Protein AF-A0A949DW20-F1 (afdb_monomer)

Radius of gyration: 22.77 Å; Cα contacts (8 Å, |Δi|>4): 392; chains: 1; bounding box: 71×40×47 Å

Sequence (206 aa):
MKKILHIISITFVALLLLLSLGNQKSLAVDGSGLSILAIDGNTDTNTTVDFTISDFALGAGASGTLSYTIDSGATWTDISFTTVVTPSYSYGYADLSCEGGDILDFKLQTLGTPGNVYYSYNSSDATITYLTAIASSNSKNPIYNDDYYSTILLGWNVSPAFKLDLVASNTASDGFAPVPIPASVLLLGSGILGLIAIGRVRKRDS

Foldseek 3Di:
DVVVVVVVVVVVVVVVVVVPPPPDDFDPPPDQQQWKAWFDWPDDDDQKFKKKKWFWWDFPPWDKWKWKDKPPDPDTHTFDFDWDDDPTTTIGMGMDMDGHGITMWMWMFTPDDPPTDIDTCPDPFKDKDADAWDQLVGTDRVNDHHIFGQKMKMWGNDVVITIIMIGGPDDDTIGIDRDGDPVVVVVVVVVVVVVVVVVVVVVVVD

Solvent-accessible surface area (backbone atoms only — not comparable to full-atom values): 11357 Å² total; per-residue (Å²): 112,74,70,60,55,51,52,53,50,52,54,50,49,52,51,52,54,63,66,67,70,66,91,68,75,74,72,81,63,96,60,85,56,83,38,37,24,34,28,13,27,52,79,72,89,76,58,56,32,38,30,34,38,36,63,33,34,41,35,72,93,62,47,66,48,46,28,38,28,56,68,83,44,96,61,72,48,74,63,70,56,60,72,48,79,52,102,60,35,38,33,25,43,39,78,48,74,45,50,29,55,39,33,41,42,57,35,40,33,44,55,91,53,96,80,59,56,70,49,47,55,87,40,101,44,38,50,80,44,82,38,65,81,39,63,26,90,31,40,55,30,45,77,44,89,55,69,29,17,34,27,37,41,42,35,35,73,49,92,67,50,36,38,32,34,41,34,42,71,47,67,98,34,24,25,36,35,71,45,74,73,56,67,65,58,55,49,50,54,52,49,52,52,52,52,52,54,55,56,55,57,63,67,74,80,112

Mean predicted aligned error: 13.28 Å

Nearest PDB structures (foldseek):
  7xqs-assembly1_B  TM=4.858E-01  e=6.745E-01  Felis catus
  1u5y-assembly1_D  TM=3.653E-01  e=4.234E-01  Mus musculus
  6u6n-assembly1_C  TM=4.090E-01  e=9.202E-01  Homo sapiens
  7jtx-assembly1_A  TM=2.964E-01  e=1.428E-01  Homo sapiens
  3myz-assembly1_A  TM=4.370E-01  e=8.090E+00  Homo sapiens

pLDDT: mean 72.0, std 15.56, range [32.56, 93.25]

Structure (mmCIF, N/CA/C/O backbone):
data_AF-A0A949DW20-F1
#
_entry.id   AF-A0A949DW20-F1
#
loop_
_atom_site.group_PDB
_atom_site.id
_atom_site.type_symbol
_atom_site.label_atom_id
_atom_site.label_alt_id
_atom_site.label_comp_id
_atom_site.label_asym_id
_atom_site.label_entity_id
_atom_site.label_seq_id
_atom_site.pdbx_PDB_ins_code
_atom_site.Cartn_x
_atom_site.Cartn_y
_atom_site.Cartn_z
_atom_site.occupancy
_atom_site.B_iso_or_equiv
_atom_site.auth_seq_id
_atom_site.auth_comp_id
_atom_site.auth_asym_id
_atom_site.auth_atom_id
_atom_site.pdbx_PDB_model_num
ATOM 1 N N . MET A 1 1 ? -50.532 26.407 10.601 1.00 53.50 1 MET A N 1
ATOM 2 C CA . MET A 1 1 ? -49.335 26.216 11.459 1.00 53.50 1 MET A CA 1
ATOM 3 C C . MET A 1 1 ? -49.095 24.764 11.892 1.00 53.50 1 MET A C 1
ATOM 5 O O . MET A 1 1 ? -47.995 24.287 11.661 1.00 53.50 1 MET A O 1
ATOM 9 N N . LYS A 1 2 ? -50.081 24.012 12.418 1.00 52.50 2 LYS A N 1
ATOM 10 C CA . LYS A 1 2 ? -49.884 22.608 12.871 1.00 52.50 2 LYS A CA 1
ATOM 11 C C . LYS A 1 2 ? -49.296 21.630 11.827 1.00 52.50 2 LYS A C 1
ATOM 13 O O . LYS A 1 2 ? -48.544 20.740 12.208 1.00 52.50 2 LYS A O 1
ATOM 18 N N . LYS A 1 3 ? -49.596 21.809 10.531 1.00 50.56 3 LYS A N 1
ATOM 19 C CA . LYS A 1 3 ? -49.082 20.953 9.438 1.00 50.56 3 LYS A CA 1
ATOM 20 C C . LYS A 1 3 ? -47.589 21.160 9.132 1.00 50.56 3 LYS A C 1
ATOM 22 O O . LYS A 1 3 ? -46.900 20.196 8.837 1.00 50.56 3 LYS A O 1
ATOM 27 N N . ILE A 1 4 ? -47.082 22.390 9.255 1.00 54.38 4 ILE A N 1
ATOM 28 C CA . ILE A 1 4 ? -45.662 22.709 9.006 1.00 54.38 4 ILE A CA 1
ATOM 29 C C . ILE A 1 4 ? -44.790 22.148 10.136 1.00 54.38 4 ILE A C 1
ATOM 31 O O . ILE A 1 4 ? -43.741 21.569 9.877 1.00 54.38 4 ILE A O 1
ATOM 35 N N . LEU A 1 5 ? -45.276 22.230 11.379 1.00 54.50 5 LEU A N 1
ATOM 36 C CA . LEU A 1 5 ? -44.582 21.680 12.544 1.00 54.50 5 LEU A CA 1
ATOM 37 C C . LEU A 1 5 ? -44.465 20.144 12.484 1.00 54.50 5 LEU A C 1
ATOM 39 O O . LEU A 1 5 ? -43.435 19.595 12.858 1.00 54.50 5 LEU A O 1
ATOM 43 N N . HIS A 1 6 ? -45.489 19.458 11.958 1.00 54.84 6 HIS A N 1
ATOM 44 C CA . HIS A 1 6 ? -45.450 18.004 11.756 1.00 54.84 6 HIS A CA 1
ATOM 45 C C . HIS A 1 6 ? -44.432 17.587 10.693 1.00 54.84 6 HIS A C 1
ATOM 47 O O . HIS A 1 6 ? -43.704 16.624 10.905 1.00 54.84 6 HIS A O 1
ATOM 53 N N . ILE A 1 7 ? -44.341 18.319 9.577 1.00 61.50 7 ILE A N 1
ATOM 54 C CA . ILE A 1 7 ? -43.370 18.006 8.520 1.00 61.50 7 ILE A CA 1
ATOM 55 C C . ILE A 1 7 ? -41.943 18.200 9.040 1.00 61.50 7 ILE A C 1
ATOM 57 O O . ILE A 1 7 ? -41.133 17.296 8.899 1.00 61.50 7 ILE A O 1
ATOM 61 N N . ILE A 1 8 ? -41.654 19.314 9.722 1.00 66.25 8 ILE A N 1
ATOM 62 C CA . ILE A 1 8 ? -40.321 19.568 10.297 1.00 66.25 8 ILE A CA 1
ATOM 63 C C . ILE A 1 8 ? -39.948 18.486 11.317 1.00 66.25 8 ILE A C 1
ATOM 65 O O . ILE A 1 8 ? -38.824 17.993 11.300 1.00 66.25 8 ILE A O 1
ATOM 69 N N . SER A 1 9 ? -40.892 18.073 12.167 1.00 67.62 9 SER A N 1
ATOM 70 C CA . SER A 1 9 ? -40.648 17.037 13.173 1.00 67.62 9 SER A CA 1
ATOM 71 C C . SER A 1 9 ? -40.368 15.667 12.544 1.00 67.62 9 SER A C 1
ATOM 73 O O . SER A 1 9 ? -39.445 14.988 12.985 1.00 67.62 9 SER A O 1
ATOM 75 N N . ILE A 1 10 ? -41.083 15.286 11.479 1.00 68.94 10 ILE A N 1
ATOM 76 C CA . ILE A 1 10 ? -40.839 14.024 10.760 1.00 68.94 10 ILE A CA 1
ATOM 77 C C . ILE A 1 10 ? -39.472 14.048 10.064 1.00 68.94 10 ILE A C 1
ATOM 79 O O . ILE A 1 10 ? -38.721 13.081 10.171 1.00 68.94 10 ILE A O 1
ATOM 83 N N . THR A 1 11 ? -39.108 15.154 9.407 1.00 64.38 11 THR A N 1
ATOM 84 C CA . THR A 1 11 ? -37.807 15.274 8.730 1.00 64.38 11 THR A CA 1
ATOM 85 C C . THR A 1 11 ? -36.647 15.262 9.725 1.00 64.38 11 THR A C 1
ATOM 87 O O . THR A 1 11 ? -35.622 14.640 9.464 1.00 64.38 11 THR A O 1
ATOM 90 N N . PHE A 1 12 ? -36.810 15.899 10.887 1.00 65.25 12 PHE A N 1
ATOM 91 C CA . PHE A 1 12 ? -35.780 15.933 11.926 1.00 65.25 12 PHE A CA 1
ATOM 92 C C . PHE A 1 12 ? -35.590 14.567 12.599 1.00 65.25 12 PHE A C 1
ATOM 94 O O . PHE A 1 12 ? -34.462 14.165 12.863 1.00 65.25 12 PHE A O 1
ATOM 101 N N . VAL A 1 13 ? -36.675 13.815 12.813 1.00 66.88 13 VAL A N 1
ATOM 102 C CA . VAL A 1 13 ? -36.619 12.444 13.349 1.00 66.88 13 VAL A CA 1
ATOM 103 C C . VAL A 1 13 ? -36.008 11.474 12.336 1.00 66.88 13 VAL A C 1
ATOM 105 O O . VAL A 1 13 ? -35.180 10.652 12.717 1.00 66.88 13 VAL A O 1
ATOM 108 N N . ALA A 1 14 ? -36.335 11.602 11.046 1.00 57.88 14 ALA A N 1
ATOM 109 C CA . ALA A 1 14 ? -35.695 10.819 9.988 1.00 57.88 14 ALA A CA 1
ATOM 110 C C . ALA A 1 14 ? -34.190 11.121 9.881 1.00 57.88 14 ALA A C 1
ATOM 112 O O . ALA A 1 14 ? -33.392 10.198 9.742 1.00 57.88 14 ALA A O 1
ATOM 113 N N . LEU A 1 15 ? -33.794 12.392 10.016 1.00 55.28 15 LEU A N 1
ATOM 114 C CA . LEU A 1 15 ? -32.389 12.798 10.041 1.00 55.28 15 LEU A CA 1
ATOM 115 C C . LEU A 1 15 ? -31.660 12.236 11.272 1.00 55.28 15 LEU A C 1
ATOM 117 O O . LEU A 1 15 ? -30.554 11.728 11.135 1.00 55.28 15 LEU A O 1
ATOM 121 N N . LEU A 1 16 ? -32.288 12.245 12.453 1.00 56.69 16 LEU A N 1
ATOM 122 C CA . LEU A 1 16 ? -31.710 11.655 13.668 1.00 56.69 16 LEU A CA 1
ATOM 123 C C . LEU A 1 16 ? -31.557 10.127 13.576 1.00 56.69 16 LEU A C 1
ATOM 125 O O . LEU A 1 16 ? -30.572 9.588 14.070 1.00 56.69 16 LEU A O 1
ATOM 129 N N . LEU A 1 17 ? -32.506 9.434 12.938 1.00 54.81 17 LEU A N 1
ATOM 130 C CA . LEU A 1 17 ? -32.451 7.985 12.696 1.00 54.81 17 LEU A CA 1
ATOM 131 C C . LEU A 1 17 ? -31.400 7.600 11.644 1.00 54.81 17 LEU A C 1
ATOM 133 O O . LEU A 1 17 ? -30.769 6.555 11.765 1.00 54.81 17 LEU A O 1
ATOM 137 N N . LEU A 1 18 ? -31.175 8.451 10.640 1.00 55.09 18 LEU A N 1
ATOM 138 C CA . LEU A 1 18 ? -30.086 8.288 9.670 1.00 55.09 18 LEU A CA 1
ATOM 139 C C . LEU A 1 18 ? -28.708 8.531 10.301 1.00 55.09 18 LEU A C 1
ATOM 141 O O . LEU A 1 18 ? -27.732 7.921 9.879 1.00 55.09 18 LEU A O 1
ATOM 145 N N . LEU A 1 19 ? -28.631 9.388 11.323 1.00 52.75 19 LEU A N 1
ATOM 146 C CA . LEU A 1 19 ? -27.397 9.677 12.058 1.00 52.75 19 LEU A CA 1
ATOM 147 C C . LEU A 1 19 ? -27.086 8.650 13.165 1.00 52.75 19 LEU A C 1
ATOM 149 O O . LEU A 1 19 ? -25.945 8.589 13.612 1.00 52.75 19 LEU A O 1
ATOM 153 N N . SER A 1 20 ? -28.061 7.848 13.617 1.00 46.19 20 SER A N 1
ATOM 154 C CA . SER A 1 20 ? -27.874 6.879 14.714 1.00 46.19 20 SER A CA 1
ATOM 155 C C . SER A 1 20 ? -27.560 5.445 14.266 1.00 46.19 20 SER A C 1
ATOM 157 O O . SER A 1 20 ? -27.172 4.615 15.089 1.00 46.19 20 SER A O 1
ATOM 159 N N . LEU A 1 21 ? -27.667 5.141 12.969 1.00 46.75 21 LEU A N 1
ATOM 160 C CA . LEU A 1 21 ? -27.320 3.842 12.380 1.00 46.75 21 LEU A CA 1
ATOM 161 C C . LEU A 1 21 ? -25.901 3.880 11.795 1.00 46.75 21 LEU A C 1
ATOM 163 O O . LEU A 1 21 ? -25.717 3.890 10.581 1.00 46.75 21 LEU A O 1
ATOM 167 N N . GLY A 1 22 ? -24.894 3.934 12.666 1.00 42.56 22 GLY A N 1
ATOM 168 C CA . GLY A 1 22 ? -23.507 4.170 12.260 1.00 42.56 22 GLY A CA 1
ATOM 169 C C . GLY A 1 22 ? -22.473 3.137 12.697 1.00 42.56 22 GLY A C 1
ATOM 170 O O . GLY A 1 22 ? -21.296 3.411 12.531 1.00 42.56 22 GLY A O 1
ATOM 171 N N . ASN A 1 23 ? -22.844 1.960 13.212 1.00 46.81 23 ASN A N 1
ATOM 172 C CA . ASN A 1 23 ? -21.895 0.836 13.253 1.00 46.81 23 ASN A CA 1
ATOM 173 C C . ASN A 1 23 ? -21.866 0.183 11.866 1.00 46.81 23 ASN A C 1
ATOM 175 O O . ASN A 1 23 ? -22.360 -0.929 11.672 1.00 46.81 23 ASN A O 1
ATOM 179 N N . GLN A 1 24 ? -21.386 0.923 10.866 1.00 43.50 24 GLN A N 1
ATOM 180 C CA . GLN A 1 24 ? -21.247 0.400 9.515 1.00 43.50 24 GLN A CA 1
ATOM 181 C C . GLN A 1 24 ? -19.937 -0.372 9.425 1.00 43.50 24 GLN A C 1
ATOM 183 O O . GLN A 1 24 ? -18.854 0.205 9.424 1.00 43.50 24 GLN A O 1
ATOM 188 N N . LYS A 1 25 ? -20.057 -1.700 9.340 1.00 43.12 25 LYS A N 1
ATOM 189 C CA . LYS A 1 25 ? -18.991 -2.521 8.774 1.00 43.12 25 LYS A CA 1
ATOM 190 C C . LYS A 1 25 ? -18.706 -2.014 7.363 1.00 43.12 25 LYS A C 1
ATOM 192 O O . LYS A 1 25 ? -19.635 -1.876 6.565 1.00 43.12 25 LYS A O 1
ATOM 197 N N . SER A 1 26 ? -17.431 -1.737 7.101 1.00 40.59 26 SER A N 1
ATOM 198 C CA . SER A 1 26 ? -16.902 -1.462 5.769 1.00 40.59 26 SER A CA 1
ATOM 199 C C . SER A 1 26 ? -17.419 -2.522 4.796 1.00 40.59 26 SER A C 1
ATOM 201 O O . SER A 1 26 ? -17.356 -3.721 5.080 1.00 40.59 26 SER A O 1
ATOM 203 N N . LEU A 1 27 ? -17.981 -2.087 3.668 1.00 36.25 27 LEU A N 1
ATOM 204 C CA . LEU A 1 27 ? -18.258 -2.997 2.569 1.00 36.25 27 LEU A CA 1
ATOM 205 C C . LEU A 1 27 ? -16.901 -3.357 1.964 1.00 36.25 27 LEU A C 1
ATOM 207 O O . LEU A 1 27 ? -16.315 -2.546 1.249 1.00 36.25 27 LEU A O 1
ATOM 211 N N . ALA A 1 28 ? -16.407 -4.557 2.271 1.00 35.22 28 ALA A N 1
ATOM 212 C CA . ALA A 1 28 ? -15.274 -5.130 1.565 1.00 35.22 28 ALA A CA 1
ATOM 213 C C . ALA A 1 28 ? -15.670 -5.260 0.090 1.00 35.22 28 ALA A C 1
ATOM 215 O O . ALA A 1 28 ? -16.487 -6.107 -0.282 1.00 35.22 28 ALA A O 1
ATOM 216 N N . VAL A 1 29 ? -15.156 -4.359 -0.745 1.00 36.81 29 VAL A N 1
ATOM 217 C CA . VAL A 1 29 ? -15.211 -4.552 -2.187 1.00 36.81 29 VAL A CA 1
ATOM 218 C C . VAL A 1 29 ? -14.167 -5.608 -2.490 1.00 36.81 29 VAL A C 1
ATOM 220 O O . VAL A 1 29 ? -12.971 -5.354 -2.405 1.00 36.81 29 VAL A O 1
ATOM 223 N N . ASP A 1 30 ? -14.641 -6.801 -2.829 1.00 32.56 30 ASP A N 1
ATOM 224 C CA . ASP A 1 30 ? -13.831 -7.954 -3.236 1.00 32.56 30 ASP A CA 1
ATOM 225 C C . ASP A 1 30 ? -13.265 -7.766 -4.665 1.00 32.56 30 ASP A C 1
ATOM 227 O O . ASP A 1 30 ? -13.256 -8.657 -5.510 1.00 32.56 30 ASP A O 1
ATOM 231 N N . GLY 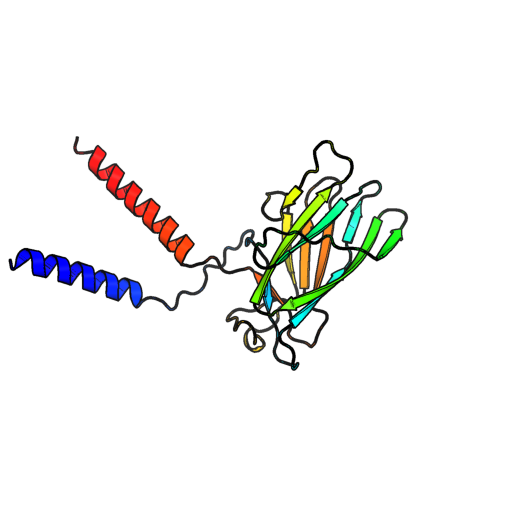A 1 31 ? -12.871 -6.533 -4.979 1.00 34.28 31 GLY A N 1
ATOM 232 C CA . GLY A 1 31 ? -12.480 -6.068 -6.297 1.00 34.28 31 GLY A CA 1
ATOM 233 C C . GLY A 1 31 ? -11.714 -4.758 -6.173 1.00 34.28 31 GLY A C 1
ATOM 234 O O . GLY A 1 31 ? -12.286 -3.742 -5.792 1.00 34.28 31 GLY A O 1
ATOM 235 N N . SER A 1 32 ? -10.415 -4.808 -6.484 1.00 38.19 32 SER A N 1
ATOM 236 C CA . SER A 1 32 ? -9.555 -3.643 -6.746 1.00 38.19 32 SER A CA 1
ATOM 237 C C . SER A 1 32 ? -9.808 -2.434 -5.824 1.00 38.19 32 SER A C 1
ATOM 239 O O . SER A 1 32 ? -10.206 -1.363 -6.287 1.00 38.19 32 SER A O 1
ATOM 241 N N . GLY A 1 33 ? -9.608 -2.611 -4.513 1.00 40.97 33 GLY A N 1
ATOM 242 C CA . GLY A 1 33 ? -9.514 -1.492 -3.570 1.00 40.97 33 GLY A CA 1
ATOM 243 C C . GLY A 1 33 ? -8.418 -0.509 -4.008 1.00 40.97 33 GLY A C 1
ATOM 244 O O . GLY A 1 33 ? -7.356 -0.930 -4.457 1.00 40.97 33 GLY A O 1
ATOM 245 N N . LEU A 1 34 ? -8.732 0.787 -3.932 1.00 59.06 34 LEU A N 1
ATOM 246 C CA . LEU A 1 34 ? -8.171 1.887 -4.734 1.00 59.06 34 LEU A CA 1
ATOM 247 C C . LEU A 1 34 ? -6.788 2.411 -4.302 1.00 59.06 34 LEU A C 1
ATOM 249 O O . LEU A 1 34 ? -6.180 3.135 -5.083 1.00 59.06 34 LEU A O 1
ATOM 253 N N . SER A 1 35 ? -6.321 2.039 -3.109 1.00 76.88 35 SER A N 1
ATOM 254 C CA . SER A 1 35 ? -5.053 2.445 -2.486 1.00 76.88 35 SER A CA 1
ATOM 255 C C . SER A 1 35 ? -4.723 1.474 -1.339 1.00 76.88 35 SER A C 1
ATOM 257 O O . SER A 1 35 ? -5.585 0.686 -0.924 1.00 76.88 35 SER A O 1
ATOM 259 N N . ILE A 1 36 ? -3.502 1.523 -0.803 1.00 86.88 36 ILE A N 1
ATOM 260 C CA . ILE A 1 36 ? -3.038 0.656 0.294 1.00 86.88 36 ILE A CA 1
ATOM 261 C C . ILE A 1 36 ? -2.958 1.474 1.585 1.00 86.88 36 ILE A C 1
ATOM 263 O O . ILE A 1 36 ? -2.337 2.524 1.600 1.00 86.88 36 ILE A O 1
ATOM 267 N N . LEU A 1 37 ? -3.565 1.003 2.671 1.00 89.56 37 LEU A N 1
ATOM 268 C CA . LEU A 1 37 ? -3.436 1.604 3.999 1.00 89.56 37 LEU A CA 1
ATOM 269 C C . LEU A 1 37 ? -2.233 0.995 4.722 1.00 89.56 37 LEU A C 1
ATOM 271 O O . LEU A 1 37 ? -2.185 -0.229 4.861 1.00 89.56 37 LEU A O 1
ATOM 275 N N . ALA A 1 38 ? -1.315 1.825 5.212 1.00 91.69 38 ALA A N 1
ATOM 276 C CA . ALA A 1 38 ? -0.259 1.409 6.129 1.00 91.69 38 ALA A CA 1
ATOM 277 C C . ALA A 1 38 ? -0.813 1.280 7.558 1.00 91.69 38 ALA A C 1
ATOM 279 O O . ALA A 1 38 ? -1.533 2.159 8.039 1.00 91.69 38 ALA A O 1
ATOM 280 N N . ILE A 1 39 ? -0.503 0.174 8.232 1.00 91.56 39 ILE A N 1
ATOM 281 C CA . ILE A 1 39 ? -0.928 -0.106 9.605 1.00 91.56 39 ILE A CA 1
ATOM 282 C C . ILE A 1 39 ? 0.305 -0.395 10.451 1.00 91.56 39 ILE A C 1
ATOM 284 O O . ILE A 1 39 ? 0.954 -1.427 10.276 1.00 91.56 39 ILE A O 1
ATOM 288 N N . ASP A 1 40 ? 0.567 0.506 11.391 1.00 91.31 40 ASP A N 1
ATOM 289 C CA . ASP A 1 40 ? 1.541 0.319 12.460 1.00 91.31 40 ASP A CA 1
ATOM 290 C C . ASP A 1 40 ? 0.967 -0.632 13.520 1.00 91.31 40 ASP A C 1
ATOM 292 O O . ASP A 1 40 ? -0.176 -0.498 14.003 1.00 91.31 40 ASP A O 1
ATOM 296 N N . GLY A 1 41 ? 1.763 -1.650 13.816 1.00 88.25 41 GLY A N 1
ATOM 297 C CA . GLY A 1 41 ? 1.433 -2.759 14.675 1.00 88.25 41 GLY A CA 1
ATOM 298 C C . GLY A 1 41 ? 1.778 -2.526 16.138 1.00 88.25 41 GLY A C 1
ATOM 299 O O . GLY A 1 41 ? 2.608 -1.728 16.560 1.00 88.25 41 GLY A O 1
ATOM 300 N N . ASN A 1 42 ? 1.169 -3.328 17.001 1.00 78.75 42 ASN A N 1
ATOM 301 C CA . ASN A 1 42 ? 1.637 -3.477 18.355 1.00 78.75 42 ASN A CA 1
ATOM 302 C C . ASN A 1 42 ? 2.960 -4.229 18.290 1.00 78.75 42 ASN A C 1
ATOM 304 O O . ASN A 1 42 ? 3.039 -5.263 17.645 1.00 78.75 42 ASN A O 1
ATOM 308 N N . THR A 1 43 ? 4.010 -3.673 18.887 1.00 73.06 43 THR A N 1
ATOM 309 C CA . THR A 1 43 ? 5.182 -4.373 19.457 1.00 73.06 43 THR A CA 1
ATOM 310 C C . THR A 1 43 ? 6.401 -3.466 19.532 1.00 73.06 43 THR A C 1
ATOM 312 O O . THR A 1 43 ? 7.313 -3.781 20.295 1.00 73.06 43 THR A O 1
ATOM 315 N N . ASP A 1 44 ? 6.387 -2.320 18.855 1.00 74.94 44 ASP A N 1
ATOM 316 C CA . ASP A 1 44 ? 7.445 -1.327 18.970 1.00 74.94 44 ASP A CA 1
ATOM 317 C C . ASP A 1 44 ? 6.967 -0.003 19.605 1.00 74.94 44 ASP A C 1
ATOM 319 O O . ASP A 1 44 ? 5.873 0.099 20.189 1.00 74.94 44 ASP A O 1
ATOM 323 N N . THR A 1 45 ? 7.886 0.962 19.615 1.00 80.75 45 THR A N 1
ATOM 324 C CA . THR A 1 45 ? 7.722 2.303 20.185 1.00 80.75 45 THR A CA 1
ATOM 325 C C . THR A 1 45 ? 7.651 3.398 19.123 1.00 80.75 45 THR A C 1
ATOM 327 O O . THR A 1 45 ? 7.742 4.570 19.494 1.00 80.75 45 THR A O 1
ATOM 330 N N . ASN A 1 46 ? 7.599 3.049 17.837 1.00 85.69 46 ASN A N 1
ATOM 331 C CA . ASN A 1 46 ? 7.465 4.031 16.768 1.00 85.69 46 ASN A CA 1
ATOM 332 C C . ASN A 1 46 ? 5.976 4.159 16.381 1.00 85.69 46 ASN A C 1
ATOM 334 O O . ASN A 1 46 ? 5.094 3.674 17.091 1.00 85.69 46 ASN A O 1
ATOM 338 N N . THR A 1 47 ? 5.714 4.944 15.343 1.00 88.06 47 THR A N 1
ATOM 339 C CA . THR A 1 47 ? 4.398 5.071 14.702 1.00 88.06 47 THR A CA 1
ATOM 340 C C . THR A 1 47 ? 4.512 4.830 13.204 1.00 88.06 47 THR A C 1
ATOM 342 O O . THR A 1 47 ? 3.647 5.253 12.445 1.00 88.06 47 THR A O 1
ATOM 345 N N . THR A 1 48 ? 5.606 4.208 12.774 1.00 89.88 48 THR A N 1
ATOM 346 C CA . THR A 1 48 ? 6.061 4.161 11.392 1.00 89.88 48 THR A CA 1
ATOM 347 C C . THR A 1 48 ? 6.068 2.733 10.895 1.00 89.88 48 THR A C 1
ATOM 349 O O . THR A 1 48 ? 6.692 1.868 11.497 1.00 89.88 48 THR A O 1
ATOM 352 N N . VAL A 1 49 ? 5.468 2.517 9.736 1.00 89.06 49 VAL A N 1
ATOM 353 C CA . VAL A 1 49 ? 5.547 1.259 9.008 1.00 89.06 49 VAL A CA 1
ATOM 354 C C . VAL A 1 49 ? 6.735 1.340 8.066 1.00 89.06 49 VAL A C 1
ATOM 356 O O . VAL A 1 49 ? 6.676 2.061 7.061 1.00 89.06 49 VAL A O 1
ATOM 359 N N . ASP A 1 50 ? 7.791 0.585 8.363 1.00 89.38 50 ASP A N 1
ATOM 360 C CA . ASP A 1 50 ? 8.851 0.379 7.380 1.00 89.38 50 ASP A CA 1
ATOM 361 C C . ASP A 1 50 ? 8.570 -0.875 6.558 1.00 89.38 50 ASP A C 1
ATOM 363 O O . ASP A 1 50 ? 8.059 -1.898 7.038 1.00 89.38 50 ASP A O 1
ATOM 367 N N . PHE A 1 51 ? 8.916 -0.790 5.283 1.00 88.06 51 PHE A N 1
ATOM 368 C CA . PHE A 1 51 ? 8.740 -1.883 4.357 1.00 88.06 51 PHE A CA 1
ATOM 369 C C . PHE A 1 51 ? 9.806 -1.890 3.281 1.00 88.06 51 PHE A C 1
ATOM 371 O O . PHE A 1 51 ? 10.268 -0.856 2.794 1.00 88.06 51 PHE A O 1
ATOM 378 N N . THR A 1 52 ? 10.137 -3.098 2.861 1.00 88.44 52 THR A N 1
ATOM 379 C CA . THR A 1 52 ? 11.020 -3.338 1.737 1.00 88.44 52 THR A CA 1
ATOM 380 C C . THR A 1 52 ? 10.173 -3.651 0.515 1.00 88.44 52 THR A C 1
ATOM 382 O O . THR A 1 52 ? 9.291 -4.513 0.544 1.00 88.44 52 THR A O 1
ATOM 385 N N . ILE A 1 53 ? 10.463 -2.962 -0.582 1.00 86.00 53 ILE A N 1
ATOM 386 C CA . ILE A 1 53 ? 10.053 -3.388 -1.911 1.00 86.00 53 ILE A CA 1
ATOM 387 C C . ILE A 1 53 ? 11.098 -4.377 -2.396 1.00 86.00 53 ILE A C 1
ATOM 389 O O . ILE A 1 53 ? 12.261 -4.010 -2.565 1.00 86.00 53 ILE A O 1
ATOM 393 N N . SER A 1 54 ? 10.686 -5.618 -2.618 1.00 78.25 54 SER A N 1
ATOM 394 C CA . SER A 1 54 ? 11.527 -6.685 -3.146 1.00 78.25 54 SER A CA 1
ATOM 395 C C . SER A 1 54 ? 11.025 -7.185 -4.491 1.00 78.25 54 SER A C 1
ATOM 397 O O . SER A 1 54 ? 9.895 -6.926 -4.910 1.00 78.25 54 SER A O 1
ATOM 399 N N . ASP A 1 55 ? 11.911 -7.903 -5.176 1.00 72.75 55 ASP A N 1
ATOM 400 C CA . ASP A 1 55 ? 11.604 -8.666 -6.380 1.00 72.75 55 ASP A CA 1
ATOM 401 C C . ASP A 1 55 ? 10.960 -7.844 -7.505 1.00 72.75 55 ASP A C 1
ATOM 403 O O . ASP A 1 55 ? 10.202 -8.361 -8.326 1.00 72.75 55 ASP A O 1
ATOM 407 N N . PHE A 1 56 ? 11.327 -6.560 -7.594 1.00 72.56 56 PHE A N 1
ATOM 408 C CA . PHE A 1 56 ? 10.964 -5.712 -8.724 1.00 72.56 56 PHE A CA 1
ATOM 409 C C . PHE A 1 56 ? 11.611 -6.254 -9.999 1.00 72.56 56 PHE A C 1
ATOM 411 O O . PHE A 1 56 ? 12.782 -5.984 -10.256 1.00 72.56 56 PHE A O 1
ATOM 418 N N . ALA A 1 57 ? 10.860 -7.031 -10.778 1.00 67.06 57 ALA A N 1
ATOM 419 C CA . ALA A 1 57 ? 11.345 -7.687 -11.985 1.00 67.06 57 ALA A CA 1
ATOM 420 C C . ALA A 1 57 ? 10.884 -6.934 -13.239 1.00 67.06 57 ALA A C 1
ATOM 422 O O . ALA A 1 57 ? 9.704 -6.961 -13.601 1.00 67.06 57 ALA A O 1
ATOM 423 N N . LEU A 1 58 ? 11.827 -6.299 -13.942 1.00 66.12 58 LEU A N 1
ATOM 424 C CA . LEU A 1 58 ? 11.604 -5.789 -15.299 1.00 66.12 58 LEU A CA 1
ATOM 425 C C . LEU A 1 58 ? 11.929 -6.889 -16.319 1.00 66.12 58 LEU A C 1
ATOM 427 O O . LEU A 1 58 ? 13.003 -7.494 -16.259 1.00 66.12 58 LEU A O 1
ATOM 431 N N . GLY A 1 59 ? 11.030 -7.131 -17.279 1.00 62.53 59 GLY A N 1
ATOM 432 C CA . GLY A 1 59 ? 11.331 -8.016 -18.409 1.00 62.53 59 GLY A CA 1
ATOM 433 C C . GLY A 1 59 ? 12.543 -7.528 -19.212 1.00 62.53 59 GLY A C 1
ATOM 434 O O . GLY A 1 59 ? 12.785 -6.324 -19.316 1.00 62.53 59 GLY A O 1
ATOM 435 N N . ALA A 1 60 ? 13.313 -8.455 -19.788 1.00 62.03 60 ALA A N 1
ATOM 436 C CA . ALA A 1 60 ? 14.523 -8.135 -20.546 1.00 62.03 60 ALA A CA 1
ATOM 437 C C . ALA A 1 60 ? 14.287 -7.047 -21.617 1.00 62.03 60 ALA A C 1
ATOM 439 O O . ALA A 1 60 ? 13.392 -7.160 -22.453 1.00 62.03 60 ALA A O 1
ATOM 440 N N . GLY A 1 61 ? 15.112 -5.993 -21.591 1.00 57.97 61 GLY A N 1
ATOM 441 C CA . GLY A 1 61 ? 15.013 -4.848 -22.506 1.00 57.97 61 GLY A CA 1
ATOM 442 C C . GLY A 1 61 ? 13.980 -3.785 -22.110 1.00 57.97 61 GLY A C 1
ATOM 443 O O . GLY A 1 61 ? 13.899 -2.756 -22.778 1.00 57.97 61 GLY A O 1
ATOM 444 N N . ALA A 1 62 ? 13.223 -3.989 -21.030 1.00 61.97 62 ALA A N 1
ATOM 445 C CA . ALA A 1 62 ? 12.345 -2.967 -20.480 1.00 61.97 62 ALA A CA 1
ATOM 446 C C . ALA A 1 62 ? 13.113 -1.996 -19.588 1.00 61.97 62 ALA A C 1
ATOM 448 O O . ALA A 1 62 ? 13.996 -2.379 -18.822 1.00 61.97 62 ALA A O 1
ATOM 449 N N . SER A 1 63 ? 12.717 -0.731 -19.657 1.00 64.19 63 SER A N 1
ATOM 450 C CA . SER A 1 63 ? 13.095 0.275 -18.675 1.00 64.19 63 SER A CA 1
ATOM 451 C C . SER A 1 63 ? 11.821 0.891 -18.118 1.00 64.19 63 SER A C 1
ATOM 453 O O . SER A 1 63 ? 10.837 1.079 -18.837 1.00 64.19 63 SER A O 1
ATOM 455 N N . GLY A 1 64 ? 11.810 1.162 -16.824 1.00 68.88 64 GLY A N 1
ATOM 456 C CA . GLY A 1 64 ? 10.678 1.783 -16.168 1.00 68.88 64 GLY A CA 1
ATOM 457 C C . GLY A 1 64 ? 11.082 2.352 -14.824 1.00 68.88 64 GLY A C 1
ATOM 458 O O . GLY A 1 64 ? 12.019 1.863 -14.195 1.00 68.88 64 GLY A O 1
ATOM 459 N N . THR A 1 65 ? 10.371 3.390 -14.417 1.00 75.75 65 THR A N 1
ATOM 460 C CA . THR A 1 65 ? 10.497 4.018 -13.109 1.00 75.75 65 THR A CA 1
ATOM 461 C C . THR A 1 65 ? 9.251 3.669 -12.314 1.00 75.75 65 THR A C 1
ATOM 463 O O . THR A 1 65 ? 8.132 3.937 -12.761 1.00 75.75 65 THR A O 1
ATOM 466 N N . LEU A 1 66 ? 9.434 3.040 -11.156 1.00 79.06 66 LEU A N 1
ATOM 467 C CA . LEU A 1 66 ? 8.371 2.916 -10.169 1.00 79.06 66 LEU A CA 1
ATOM 468 C C . LEU A 1 66 ? 8.371 4.187 -9.323 1.00 79.06 66 LEU A C 1
ATOM 470 O O . LEU A 1 66 ? 9.428 4.612 -8.857 1.00 79.06 66 LEU A O 1
ATOM 474 N N . SER A 1 67 ? 7.197 4.760 -9.097 1.00 79.88 67 SER A N 1
ATOM 475 C CA . SER A 1 67 ? 7.035 5.876 -8.172 1.00 79.88 67 SER A CA 1
ATOM 476 C C . SER A 1 67 ? 5.880 5.596 -7.219 1.00 79.88 67 SER A C 1
ATOM 478 O O . SER A 1 67 ? 4.922 4.904 -7.576 1.00 79.88 67 SER A O 1
ATOM 480 N N . TYR A 1 68 ? 5.937 6.191 -6.034 1.00 81.00 68 TYR A N 1
ATOM 481 C CA . TYR A 1 68 ? 4.863 6.131 -5.046 1.00 81.00 68 TYR A CA 1
ATOM 482 C C . TYR A 1 68 ? 4.421 7.530 -4.615 1.00 81.00 68 TYR A C 1
ATOM 484 O O . TYR A 1 68 ? 5.133 8.517 -4.828 1.00 81.00 68 TYR A O 1
ATOM 492 N N . THR A 1 69 ? 3.232 7.621 -4.035 1.00 80.94 69 THR A N 1
ATOM 493 C CA . THR A 1 69 ? 2.769 8.809 -3.317 1.00 80.94 69 THR A CA 1
ATOM 494 C C . THR A 1 69 ? 2.097 8.405 -2.009 1.00 80.94 69 THR A C 1
ATOM 496 O O . THR A 1 69 ? 1.691 7.253 -1.846 1.00 80.94 69 THR A O 1
ATOM 499 N N . ILE A 1 70 ? 2.032 9.362 -1.088 1.00 81.75 70 ILE A N 1
ATOM 500 C CA . ILE A 1 70 ? 1.427 9.232 0.236 1.00 81.75 70 ILE A CA 1
ATOM 501 C C . ILE A 1 70 ? 0.212 10.162 0.285 1.00 81.75 70 ILE A C 1
ATOM 503 O O . ILE A 1 70 ? 0.281 11.292 -0.207 1.00 81.75 70 ILE A O 1
ATOM 507 N N . ASP A 1 71 ? -0.896 9.674 0.835 1.00 76.81 71 ASP A N 1
ATOM 508 C CA . ASP A 1 71 ? -2.168 10.376 1.035 1.00 76.81 71 ASP A CA 1
ATOM 509 C C . ASP A 1 71 ? -2.732 11.017 -0.235 1.00 76.81 71 ASP A C 1
ATOM 511 O O . ASP A 1 71 ? -3.250 12.138 -0.230 1.00 76.81 71 ASP A O 1
ATOM 515 N N . SER A 1 72 ? -2.600 10.302 -1.358 1.00 67.00 72 SER A N 1
ATOM 516 C CA . SER A 1 72 ? -2.968 10.799 -2.689 1.00 67.00 72 SER A CA 1
ATOM 517 C C . SER A 1 72 ? -2.336 12.165 -3.007 1.00 67.00 72 SER A C 1
ATOM 519 O O . SER A 1 72 ? -2.939 13.020 -3.669 1.00 67.00 72 SER A O 1
ATOM 521 N N . GLY A 1 73 ? -1.115 12.387 -2.516 1.00 62.19 73 GLY A N 1
ATOM 522 C CA . GLY A 1 73 ? -0.357 13.607 -2.720 1.00 62.19 73 GLY A CA 1
ATOM 523 C C . GLY A 1 73 ? -0.152 13.942 -4.200 1.00 62.19 73 GLY A C 1
ATOM 524 O O . GLY A 1 73 ? -0.093 13.088 -5.084 1.00 62.19 73 GLY A O 1
ATOM 525 N N . ALA A 1 74 ? 0.001 15.236 -4.492 1.00 62.34 74 ALA A N 1
ATOM 526 C CA . ALA A 1 74 ? 0.275 15.697 -5.856 1.00 62.34 74 ALA A CA 1
ATOM 527 C C . ALA A 1 74 ? 1.692 15.322 -6.340 1.00 62.34 74 ALA A C 1
ATOM 529 O O . ALA A 1 74 ? 1.957 15.302 -7.545 1.00 62.34 74 ALA A O 1
ATOM 530 N N . THR A 1 75 ? 2.602 15.038 -5.405 1.00 74.69 75 THR A N 1
ATOM 531 C CA . THR A 1 75 ? 4.000 14.709 -5.683 1.00 74.69 75 THR A CA 1
ATOM 532 C C . THR A 1 75 ? 4.193 13.199 -5.672 1.00 74.69 75 THR A C 1
ATOM 534 O O . THR A 1 75 ? 3.782 12.519 -4.735 1.00 74.69 75 THR A O 1
ATOM 537 N N . TRP A 1 76 ? 4.847 12.692 -6.715 1.00 78.25 76 TRP A N 1
ATOM 538 C CA . TRP A 1 76 ? 5.264 11.299 -6.815 1.00 78.25 76 TRP A CA 1
ATOM 539 C C . TRP A 1 76 ? 6.766 11.206 -6.598 1.00 78.25 76 TRP A C 1
ATOM 541 O O . TRP A 1 76 ? 7.521 11.957 -7.219 1.00 78.25 76 TRP A O 1
ATOM 551 N N . THR A 1 77 ? 7.179 10.277 -5.749 1.00 82.38 77 THR A N 1
ATOM 552 C CA . THR A 1 77 ? 8.581 10.028 -5.426 1.00 82.38 77 THR A CA 1
ATOM 553 C C . THR A 1 77 ? 9.050 8.797 -6.182 1.00 82.38 77 THR A C 1
ATOM 555 O O . THR A 1 77 ? 8.456 7.726 -6.054 1.00 82.38 77 THR A O 1
ATOM 558 N N . ASP A 1 78 ? 10.101 8.951 -6.984 1.00 81.88 78 ASP A N 1
ATOM 559 C CA . ASP A 1 78 ? 10.707 7.841 -7.716 1.00 81.88 78 ASP A CA 1
ATOM 560 C C . ASP A 1 78 ? 11.477 6.925 -6.768 1.00 81.88 78 ASP A C 1
ATOM 562 O O . ASP A 1 78 ? 12.240 7.374 -5.910 1.00 81.88 78 ASP A O 1
ATOM 566 N N . ILE A 1 79 ? 11.292 5.623 -6.952 1.00 79.00 79 ILE A N 1
ATOM 567 C CA . ILE A 1 79 ? 11.930 4.596 -6.142 1.00 79.00 79 ILE A CA 1
ATOM 568 C C . ILE A 1 79 ? 13.237 4.206 -6.821 1.00 79.00 79 ILE A C 1
ATOM 570 O O . ILE A 1 79 ? 13.265 3.739 -7.961 1.00 79.00 79 ILE A O 1
ATOM 574 N N . SER A 1 80 ? 14.338 4.426 -6.108 1.00 74.38 80 SER A N 1
ATOM 575 C CA . SER A 1 80 ? 15.667 4.025 -6.560 1.00 74.38 80 SER A CA 1
ATOM 576 C C . SER A 1 80 ? 15.940 2.590 -6.135 1.00 74.38 80 SER A C 1
ATOM 578 O O . SER A 1 80 ? 15.904 2.278 -4.950 1.00 74.38 80 SER A O 1
ATOM 580 N N . PHE A 1 81 ? 16.250 1.729 -7.102 1.00 71.81 81 PHE A N 1
ATOM 581 C CA . PHE A 1 81 ? 16.527 0.320 -6.850 1.00 71.81 81 PHE A CA 1
ATOM 582 C C . PHE A 1 81 ? 18.015 0.004 -6.935 1.00 71.81 81 PHE A C 1
ATOM 584 O O . PHE A 1 81 ? 18.689 0.368 -7.904 1.00 71.81 81 PHE A O 1
ATOM 591 N N . THR A 1 82 ? 18.511 -0.792 -5.989 1.00 68.31 82 THR A N 1
ATOM 592 C CA . THR A 1 82 ? 19.793 -1.484 -6.181 1.00 68.31 82 THR A CA 1
ATOM 593 C C . THR A 1 82 ? 19.571 -2.653 -7.134 1.00 68.31 82 THR A C 1
ATOM 595 O O . THR A 1 82 ? 18.885 -3.608 -6.782 1.00 68.31 82 THR A O 1
ATOM 598 N N . THR A 1 83 ? 20.105 -2.562 -8.356 1.00 64.44 83 THR A N 1
ATOM 599 C CA . THR A 1 83 ? 19.808 -3.540 -9.412 1.00 64.44 83 THR A CA 1
A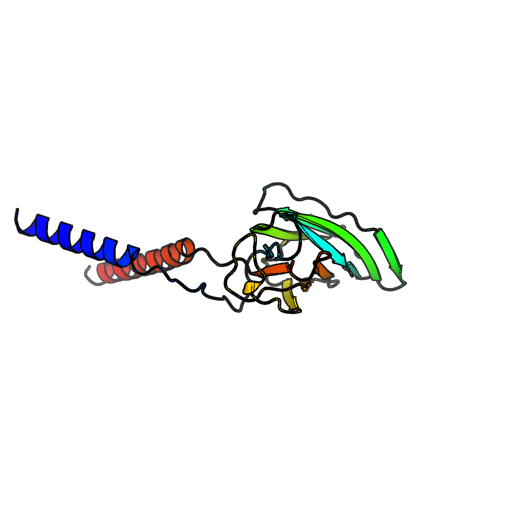TOM 600 C C . THR A 1 83 ? 20.753 -4.741 -9.375 1.00 64.44 83 THR A C 1
ATOM 602 O O . THR A 1 83 ? 21.968 -4.578 -9.494 1.00 64.44 83 THR A O 1
ATOM 605 N N . VAL A 1 84 ? 20.201 -5.954 -9.321 1.00 62.62 84 VAL A N 1
ATOM 606 C CA . VAL A 1 84 ? 20.917 -7.202 -9.627 1.00 62.62 84 VAL A CA 1
ATOM 607 C C . VAL A 1 84 ? 20.476 -7.678 -11.007 1.00 62.62 84 VAL A C 1
ATOM 609 O O . VAL A 1 84 ? 19.325 -8.066 -11.208 1.00 62.62 84 VAL A O 1
ATOM 612 N N . VAL A 1 85 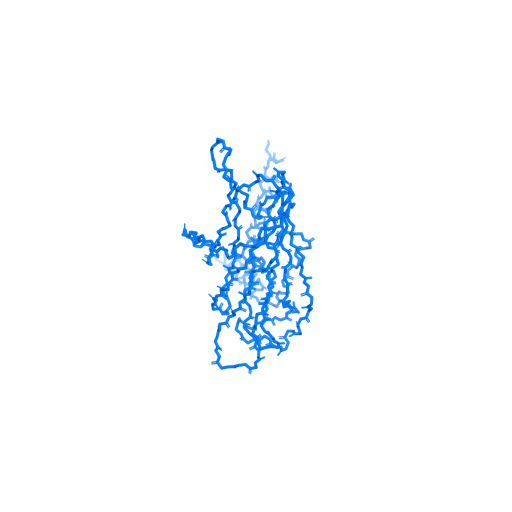? 21.387 -7.625 -11.980 1.00 61.19 85 VAL A N 1
ATOM 613 C CA . VAL A 1 85 ? 21.100 -8.037 -13.359 1.00 61.19 85 VAL A CA 1
ATOM 614 C C . VAL A 1 85 ? 21.357 -9.532 -13.502 1.00 61.19 85 VAL A C 1
ATOM 616 O O . VAL A 1 85 ? 22.491 -9.995 -13.377 1.00 61.19 85 VAL A O 1
ATOM 619 N N . THR A 1 86 ? 20.308 -10.288 -13.807 1.00 62.00 86 THR A N 1
ATOM 620 C CA . THR A 1 86 ? 20.413 -11.663 -14.310 1.00 62.00 86 THR A CA 1
ATOM 621 C C . THR A 1 86 ? 20.132 -11.674 -15.819 1.00 62.00 86 THR A C 1
ATOM 623 O O . THR A 1 86 ? 19.580 -10.704 -16.338 1.00 62.00 86 THR A O 1
ATOM 626 N N . PRO A 1 87 ? 20.468 -12.743 -16.565 1.00 61.59 87 PRO A N 1
ATOM 627 C CA . PRO A 1 87 ? 20.308 -12.778 -18.026 1.00 61.59 87 PRO A CA 1
ATOM 628 C C . PRO A 1 87 ? 18.875 -12.561 -18.546 1.00 61.59 87 PRO A C 1
ATOM 630 O O . PRO A 1 87 ? 18.687 -12.403 -19.750 1.00 61.59 87 PRO A O 1
ATOM 633 N N . SER A 1 88 ? 17.861 -12.596 -17.677 1.00 61.66 88 SER A N 1
ATOM 634 C CA . SER A 1 88 ? 16.446 -12.527 -18.066 1.00 61.66 88 SER A CA 1
ATOM 635 C C . SER A 1 88 ? 15.633 -11.478 -17.307 1.00 61.66 88 SER A C 1
ATOM 637 O O . SER A 1 88 ? 14.608 -11.045 -17.828 1.00 61.66 88 SER A O 1
ATOM 639 N N . TYR A 1 89 ? 16.094 -11.051 -16.127 1.00 61.91 89 TYR A N 1
ATOM 640 C CA . TYR A 1 89 ? 15.410 -10.071 -15.284 1.00 61.91 89 TYR A CA 1
ATOM 641 C C . TYR A 1 89 ? 16.413 -9.201 -14.528 1.00 61.91 89 TYR A C 1
ATOM 643 O O . TYR A 1 89 ? 17.476 -9.670 -14.106 1.00 61.91 89 TYR A O 1
ATOM 651 N N . SER A 1 90 ? 16.033 -7.946 -14.323 1.00 62.22 90 SER A N 1
ATOM 652 C CA . SER A 1 90 ? 16.665 -7.051 -13.356 1.00 62.22 90 SER A CA 1
ATOM 653 C C . SER A 1 90 ? 15.815 -7.046 -12.097 1.00 62.22 90 SER A C 1
ATOM 655 O O . SER A 1 90 ? 14.626 -6.771 -12.219 1.00 62.22 90 SER A O 1
ATOM 657 N N . TYR A 1 91 ? 16.413 -7.340 -10.940 1.00 66.00 91 TYR A N 1
ATOM 658 C CA . TYR A 1 91 ? 15.756 -7.261 -9.631 1.00 66.00 91 TYR A CA 1
ATOM 659 C C . TYR A 1 91 ? 16.187 -6.006 -8.889 1.00 66.00 91 TYR A C 1
ATOM 661 O O . TYR A 1 91 ? 17.361 -5.639 -8.950 1.00 66.00 91 TYR A O 1
ATOM 669 N N . GLY A 1 92 ? 15.251 -5.375 -8.186 1.00 69.62 92 GLY A N 1
ATOM 670 C CA . GLY A 1 92 ? 15.485 -4.183 -7.383 1.00 69.62 92 GLY A CA 1
ATOM 671 C C . GLY A 1 92 ? 15.002 -4.337 -5.946 1.00 69.62 92 GLY A C 1
ATOM 672 O O . GLY A 1 92 ? 13.970 -4.965 -5.720 1.00 69.62 92 GLY A O 1
ATOM 673 N N . TYR A 1 93 ? 15.724 -3.707 -5.015 1.00 75.94 93 TYR A N 1
ATOM 674 C CA . TYR A 1 93 ? 15.286 -3.520 -3.629 1.00 75.94 93 TYR A CA 1
ATOM 675 C C . TYR A 1 93 ? 15.275 -2.039 -3.252 1.00 75.94 93 TYR A C 1
ATOM 677 O O . TYR A 1 93 ? 16.171 -1.298 -3.682 1.00 75.94 93 TYR A O 1
ATOM 685 N N . ALA A 1 94 ? 14.284 -1.634 -2.460 1.00 82.06 94 ALA A N 1
ATOM 686 C CA . ALA A 1 94 ? 14.190 -0.310 -1.853 1.00 82.06 94 ALA A CA 1
ATOM 687 C C . ALA A 1 94 ? 13.510 -0.402 -0.483 1.00 82.06 94 ALA A C 1
ATOM 689 O O . ALA A 1 94 ? 12.479 -1.057 -0.369 1.00 82.06 94 ALA A O 1
ATOM 690 N N . ASP A 1 95 ? 14.059 0.283 0.515 1.00 85.62 95 ASP A N 1
ATOM 691 C CA . ASP A 1 95 ? 13.451 0.399 1.840 1.00 85.62 95 ASP A CA 1
ATOM 692 C C . ASP A 1 95 ? 12.732 1.744 1.950 1.00 85.62 95 ASP A C 1
ATOM 694 O O . ASP A 1 95 ? 13.262 2.784 1.542 1.00 85.62 95 ASP A O 1
ATOM 698 N N . LEU A 1 96 ? 11.514 1.716 2.477 1.00 86.69 96 LEU A N 1
ATOM 699 C CA . LEU A 1 96 ? 10.656 2.877 2.658 1.00 86.69 96 LEU A CA 1
ATOM 700 C C . LEU A 1 96 ? 10.088 2.890 4.074 1.00 86.69 96 LEU A C 1
ATOM 702 O O . LEU A 1 96 ? 9.958 1.849 4.707 1.00 86.69 96 LEU A O 1
ATOM 706 N N . SER A 1 97 ? 9.738 4.087 4.535 1.00 89.00 97 SER A N 1
ATOM 707 C CA . SER A 1 97 ? 9.127 4.343 5.836 1.00 89.00 97 SER A CA 1
ATOM 708 C C . SER A 1 97 ? 7.976 5.327 5.649 1.00 89.00 97 SER A C 1
ATOM 710 O O . SER A 1 97 ? 8.123 6.314 4.917 1.00 89.00 97 SER A O 1
ATOM 712 N N . CYS A 1 98 ? 6.833 5.043 6.263 1.00 88.56 98 CYS A N 1
ATOM 713 C CA . CYS A 1 98 ? 5.644 5.900 6.273 1.00 88.56 98 CYS A CA 1
ATOM 714 C C . CYS A 1 98 ? 4.980 5.858 7.650 1.00 88.56 98 CYS A C 1
ATOM 716 O O . CYS A 1 98 ? 5.256 4.952 8.433 1.00 88.56 98 CYS A O 1
ATOM 718 N N . GLU A 1 99 ? 4.127 6.825 7.972 1.00 91.00 99 GLU A N 1
ATOM 719 C CA . GLU A 1 99 ? 3.398 6.805 9.240 1.00 91.00 99 GLU A CA 1
ATOM 720 C C . GLU A 1 99 ? 2.240 5.797 9.167 1.00 91.00 99 GLU A C 1
ATOM 722 O O . GLU A 1 99 ? 1.595 5.601 8.135 1.00 91.00 99 GLU A O 1
ATOM 727 N N . GLY A 1 100 ? 1.940 5.147 10.286 1.00 89.38 100 GLY A N 1
ATOM 728 C CA . GLY A 1 100 ? 0.739 4.341 10.432 1.00 89.38 100 GLY A CA 1
ATOM 729 C C . GLY A 1 100 ? -0.502 5.198 10.179 1.00 89.38 100 GLY A C 1
ATOM 730 O O . GLY A 1 100 ? -0.701 6.232 10.821 1.00 89.38 100 GLY A O 1
ATOM 731 N N . GLY A 1 101 ? -1.349 4.769 9.246 1.00 87.62 101 GLY A N 1
ATOM 732 C CA . GLY A 1 101 ? -2.517 5.520 8.781 1.00 87.62 101 GLY A CA 1
ATOM 733 C C . GLY A 1 101 ? -2.340 6.149 7.406 1.00 87.62 101 GLY A C 1
ATOM 734 O O . GLY A 1 101 ? -3.352 6.493 6.790 1.00 87.62 101 GLY A O 1
ATOM 735 N N . ASP A 1 102 ? -1.105 6.233 6.914 1.00 88.56 102 ASP A N 1
ATOM 736 C CA . ASP A 1 102 ? -0.808 6.755 5.587 1.00 88.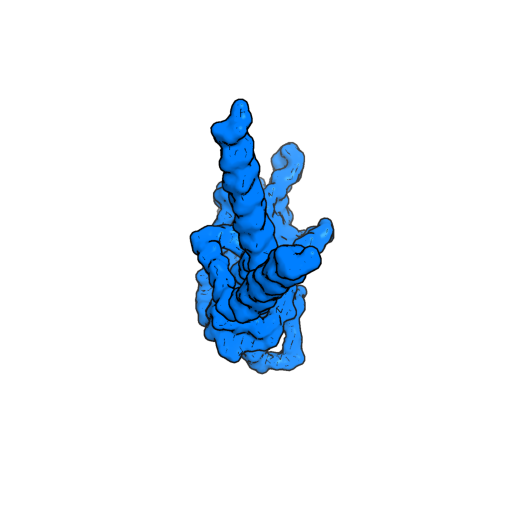56 102 ASP A CA 1
ATOM 737 C C . ASP A 1 102 ? -1.433 5.879 4.497 1.00 88.56 102 ASP A C 1
ATOM 739 O O . ASP A 1 102 ? -1.471 4.642 4.573 1.00 88.56 102 ASP A O 1
ATOM 743 N N . ILE A 1 103 ? -1.907 6.537 3.442 1.00 86.25 103 ILE A N 1
ATOM 744 C CA . ILE A 1 103 ? -2.427 5.872 2.251 1.00 86.25 103 ILE A CA 1
ATOM 745 C C . ILE A 1 103 ? -1.361 5.882 1.158 1.00 86.25 103 ILE A C 1
ATOM 747 O O . ILE A 1 103 ? -0.976 6.931 0.650 1.00 86.25 103 ILE A O 1
ATOM 751 N N . LEU A 1 104 ? -0.915 4.700 0.754 1.00 85.50 104 LEU A N 1
ATOM 752 C CA . LEU A 1 104 ? 0.081 4.495 -0.285 1.00 85.50 104 LEU A CA 1
ATOM 753 C C . LEU A 1 104 ? -0.576 4.216 -1.636 1.00 85.50 104 LEU A C 1
ATOM 755 O O . LEU A 1 104 ? -1.430 3.333 -1.771 1.00 85.50 104 LEU A O 1
ATOM 759 N N . ASP A 1 105 ? -0.085 4.915 -2.655 1.00 82.56 105 ASP A N 1
ATOM 760 C CA . ASP A 1 105 ? -0.418 4.685 -4.056 1.00 82.56 105 ASP A CA 1
ATOM 761 C C . ASP A 1 105 ? 0.853 4.450 -4.873 1.00 82.56 105 ASP A C 1
ATOM 763 O O . ASP A 1 105 ? 1.866 5.127 -4.689 1.00 82.56 105 ASP A O 1
ATOM 767 N N . PHE A 1 106 ? 0.779 3.529 -5.835 1.00 80.12 106 PHE A N 1
ATOM 768 C CA . PHE A 1 106 ? 1.893 3.177 -6.715 1.00 80.12 106 PHE A CA 1
ATOM 769 C C . PHE A 1 106 ? 1.542 3.419 -8.180 1.00 80.12 106 PHE A C 1
ATOM 771 O O . PHE A 1 106 ? 0.428 3.142 -8.645 1.00 80.12 106 PHE A O 1
ATOM 778 N N . LYS A 1 107 ? 2.529 3.897 -8.936 1.00 77.25 107 LYS A N 1
ATOM 779 C CA . LYS A 1 107 ? 2.458 3.986 -10.392 1.00 77.25 107 LYS A CA 1
ATOM 780 C C . LYS A 1 107 ? 3.735 3.459 -11.019 1.00 77.25 107 LYS A C 1
ATOM 782 O O . LYS A 1 107 ? 4.834 3.684 -10.513 1.00 77.25 107 LYS A O 1
ATOM 787 N N . LEU A 1 108 ? 3.579 2.834 -12.176 1.00 75.31 108 LEU A N 1
ATOM 788 C CA . LEU A 1 108 ? 4.693 2.450 -13.024 1.00 75.31 108 LEU A CA 1
ATOM 789 C C . LEU A 1 108 ? 4.735 3.351 -14.258 1.00 75.31 108 LEU A C 1
ATOM 791 O O . LEU A 1 108 ? 3.751 3.459 -14.992 1.00 75.31 108 LEU A O 1
ATOM 795 N N . GLN A 1 109 ? 5.885 3.965 -14.510 1.00 72.25 109 GLN A N 1
ATOM 796 C CA . GLN A 1 109 ? 6.167 4.692 -15.740 1.00 72.25 109 GLN A CA 1
ATOM 797 C C . GLN A 1 109 ? 7.115 3.865 -16.607 1.00 72.25 109 GLN A C 1
ATOM 799 O O . GLN A 1 109 ? 8.276 3.684 -16.258 1.00 72.25 109 GLN A O 1
ATOM 804 N N . THR A 1 110 ? 6.660 3.383 -17.763 1.00 66.00 110 THR A N 1
ATOM 805 C CA . THR A 1 110 ? 7.555 2.712 -18.723 1.00 66.00 110 THR A CA 1
ATOM 806 C C . THR A 1 110 ? 8.378 3.738 -19.500 1.00 66.00 110 THR A C 1
ATOM 808 O O . THR A 1 110 ? 7.817 4.652 -20.111 1.00 66.00 110 THR A O 1
ATOM 811 N N . LEU A 1 111 ? 9.698 3.569 -19.521 1.00 56.94 111 LEU A N 1
ATOM 812 C CA . LEU A 1 111 ? 10.639 4.375 -20.295 1.00 56.94 111 LEU A CA 1
ATOM 813 C C . LEU A 1 111 ? 10.796 3.768 -21.705 1.00 56.94 111 LEU A C 1
ATOM 815 O O . LEU A 1 111 ? 10.875 2.552 -21.869 1.00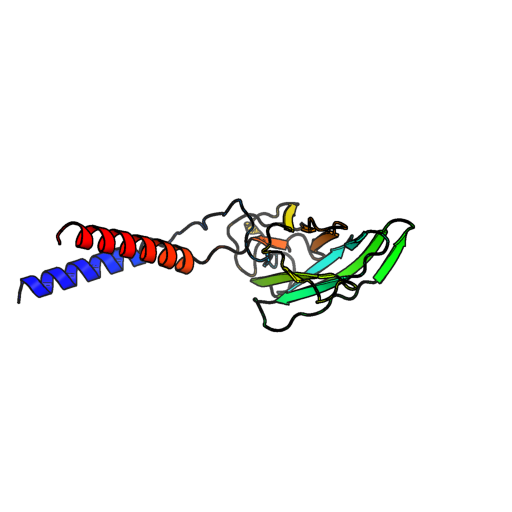 56.94 111 LEU A O 1
ATOM 819 N N . GLY A 1 112 ? 10.818 4.617 -22.740 1.00 49.81 112 GLY A N 1
ATOM 820 C CA . GLY A 1 112 ? 11.058 4.204 -24.136 1.00 49.81 112 GLY A CA 1
ATOM 821 C C . GLY A 1 112 ? 9.828 4.107 -25.053 1.00 49.81 112 GLY A C 1
ATOM 822 O O . GLY A 1 112 ? 9.994 3.859 -26.245 1.00 49.81 112 GLY A O 1
ATOM 823 N N . THR A 1 113 ? 8.616 4.371 -24.554 1.00 47.84 113 THR A N 1
ATOM 824 C CA . THR A 1 113 ? 7.408 4.523 -25.395 1.00 47.84 113 THR A CA 1
ATOM 825 C C . THR A 1 113 ? 7.112 6.016 -25.595 1.00 47.84 113 THR A C 1
ATOM 827 O O . THR A 1 113 ? 7.200 6.764 -24.614 1.00 47.84 113 THR A O 1
ATOM 830 N N . PRO A 1 114 ? 6.761 6.503 -26.805 1.00 39.69 114 PRO A N 1
ATOM 831 C CA . PRO A 1 114 ? 6.379 7.901 -26.991 1.00 39.69 114 PRO A CA 1
ATOM 832 C C . PRO A 1 114 ? 5.217 8.264 -26.058 1.00 39.69 114 PRO A C 1
ATOM 834 O O . PRO A 1 114 ? 4.129 7.710 -26.185 1.00 39.69 114 PRO A O 1
ATOM 837 N N . GLY A 1 115 ? 5.454 9.187 -25.121 1.00 45.78 115 GLY A N 1
ATOM 838 C CA . GLY A 1 115 ? 4.403 9.767 -24.281 1.00 45.78 115 GLY A CA 1
ATOM 839 C C . GLY A 1 115 ? 4.378 9.385 -22.799 1.00 45.78 115 GLY A C 1
ATOM 840 O O . GLY A 1 115 ? 3.438 9.818 -22.149 1.00 45.78 115 GLY A O 1
ATOM 841 N N . ASN A 1 116 ? 5.372 8.663 -22.249 1.00 49.53 116 ASN A N 1
ATOM 842 C CA . ASN A 1 116 ? 5.410 8.274 -20.822 1.00 49.53 116 ASN A CA 1
ATOM 843 C C . ASN A 1 116 ? 4.075 7.657 -20.359 1.00 49.53 116 ASN A C 1
ATOM 845 O O . ASN A 1 116 ? 3.247 8.327 -19.746 1.00 49.53 116 ASN A O 1
ATOM 849 N N . VAL A 1 117 ? 3.839 6.381 -20.669 1.00 52.28 117 VAL A N 1
ATOM 850 C CA . VAL A 1 117 ? 2.615 5.708 -20.213 1.00 52.28 117 VAL A CA 1
ATOM 851 C C . VAL A 1 117 ? 2.711 5.468 -18.708 1.00 52.28 117 VAL A C 1
ATOM 853 O O . VAL A 1 117 ? 3.642 4.810 -18.240 1.00 52.28 117 VAL A O 1
ATOM 856 N N . TYR A 1 118 ? 1.757 6.030 -17.966 1.00 55.75 118 TYR A N 1
ATOM 857 C CA . TYR A 1 118 ? 1.597 5.809 -16.535 1.00 55.75 118 TYR A CA 1
ATOM 858 C C . TYR A 1 118 ? 0.568 4.709 -16.320 1.00 55.75 118 TYR A C 1
ATOM 860 O O . TYR A 1 118 ? -0.623 4.909 -16.559 1.00 55.75 118 TYR A O 1
ATOM 868 N N . TYR A 1 119 ? 1.018 3.564 -15.827 1.00 56.47 119 TYR A N 1
ATOM 869 C CA . TYR A 1 119 ? 0.126 2.538 -15.318 1.00 56.47 119 TYR A CA 1
ATOM 870 C C . TYR A 1 119 ? -0.104 2.831 -13.843 1.00 56.47 119 TYR A C 1
ATOM 872 O O . TYR A 1 119 ? 0.684 2.455 -12.973 1.00 56.47 119 TYR A O 1
ATOM 880 N N . SER A 1 120 ? -1.173 3.575 -13.566 1.00 53.06 120 SER A N 1
ATOM 881 C CA . SER A 1 120 ? -1.720 3.611 -12.216 1.00 53.06 120 SER A CA 1
ATOM 882 C C . SER A 1 120 ? -2.309 2.237 -11.915 1.00 53.06 120 SER A C 1
ATOM 884 O O . SER A 1 120 ? -2.946 1.623 -12.774 1.00 53.06 120 SER A O 1
ATOM 886 N N . TYR A 1 121 ? -2.097 1.759 -10.694 1.00 54.03 121 TYR A N 1
ATOM 887 C CA . TYR A 1 121 ? -2.691 0.526 -10.187 1.00 54.03 121 TYR A CA 1
ATOM 888 C C . TYR A 1 121 ? -4.242 0.512 -10.293 1.00 54.03 121 TYR A C 1
ATOM 890 O O . TYR A 1 121 ? -4.858 -0.546 -10.341 1.00 54.03 121 TYR A O 1
ATOM 898 N N . ASN A 1 122 ? -4.876 1.682 -10.456 1.00 52.88 122 ASN A N 1
ATOM 899 C CA . ASN A 1 122 ? -6.307 1.861 -10.740 1.00 52.88 122 ASN A CA 1
ATOM 900 C C . ASN A 1 122 ? -6.682 1.661 -12.233 1.00 52.88 122 ASN A C 1
ATOM 902 O O . ASN A 1 122 ? -7.534 2.360 -12.783 1.00 52.88 122 ASN A O 1
ATOM 906 N N . SER A 1 123 ? -6.004 0.752 -12.931 1.00 53.69 123 SER A N 1
ATOM 907 C CA . SER A 1 123 ? -6.318 0.372 -14.315 1.00 53.69 123 SER A CA 1
ATOM 908 C C . SER A 1 123 ? -6.683 -1.111 -14.366 1.00 53.69 123 SER A C 1
ATOM 910 O O . SER A 1 123 ? -6.338 -1.868 -13.463 1.00 53.69 123 SER A O 1
ATOM 912 N N . SER A 1 124 ? -7.356 -1.560 -15.431 1.00 58.41 124 SER A N 1
ATOM 913 C CA . SER A 1 124 ? -7.627 -2.991 -15.688 1.00 58.41 124 SER A CA 1
ATOM 914 C C . SER A 1 124 ? -6.373 -3.869 -15.731 1.00 58.41 124 SER A C 1
ATOM 916 O O . SER A 1 124 ? -6.466 -5.092 -15.820 1.00 58.41 124 SER A O 1
ATOM 918 N N . ASP A 1 125 ? -5.209 -3.232 -15.699 1.00 65.00 125 ASP A N 1
ATOM 919 C CA . ASP A 1 125 ? -3.924 -3.809 -16.013 1.00 65.00 125 ASP A CA 1
ATOM 920 C C . ASP A 1 125 ? -3.097 -4.042 -14.746 1.00 65.00 125 ASP A C 1
ATOM 922 O O . ASP A 1 125 ? -1.908 -4.306 -14.870 1.00 65.00 125 ASP A O 1
ATOM 926 N N . ALA A 1 126 ? -3.677 -3.957 -13.539 1.00 71.44 126 ALA A N 1
ATOM 927 C CA . ALA A 1 126 ? -2.971 -4.247 -12.293 1.00 71.44 126 ALA A CA 1
ATOM 928 C C . ALA A 1 126 ? -3.761 -5.135 -11.312 1.00 71.44 126 ALA A C 1
ATOM 930 O O . ALA A 1 126 ? -4.989 -5.128 -11.274 1.00 71.44 126 ALA A O 1
ATOM 931 N N . THR A 1 127 ? -3.036 -5.925 -10.517 1.00 78.69 127 THR A N 1
ATOM 932 C CA . THR A 1 127 ? -3.571 -6.875 -9.531 1.00 78.69 127 THR A CA 1
ATOM 933 C C . THR A 1 127 ? -2.828 -6.761 -8.205 1.00 78.69 127 THR A C 1
ATOM 935 O O . THR A 1 127 ? -1.597 -6.745 -8.207 1.00 78.69 127 THR A O 1
ATOM 938 N N . ILE A 1 128 ? -3.562 -6.739 -7.091 1.00 81.50 128 ILE A N 1
ATOM 939 C CA . ILE A 1 128 ? -3.034 -6.807 -5.723 1.00 81.50 128 ILE A CA 1
ATOM 940 C C . ILE A 1 128 ? -3.378 -8.154 -5.111 1.00 81.50 128 ILE A C 1
ATOM 942 O O . ILE A 1 128 ? -4.497 -8.646 -5.254 1.00 81.50 128 ILE A O 1
ATOM 946 N N . THR A 1 129 ? -2.423 -8.758 -4.420 1.00 87.56 129 THR A N 1
ATOM 947 C CA . THR A 1 129 ? -2.665 -9.942 -3.596 1.00 87.56 129 THR A CA 1
ATOM 948 C C . THR A 1 129 ? -2.130 -9.679 -2.203 1.00 87.56 129 THR A C 1
ATOM 950 O O . THR A 1 129 ? -0.943 -9.424 -2.034 1.00 87.56 129 THR A O 1
ATOM 953 N N . TYR A 1 130 ? -3.013 -9.750 -1.213 1.00 88.81 130 TYR A N 1
ATOM 954 C CA . TYR A 1 130 ? -2.663 -9.620 0.194 1.00 88.81 130 TYR A CA 1
ATOM 955 C C . TYR A 1 130 ? -2.248 -10.983 0.752 1.00 88.81 130 TYR A C 1
ATOM 957 O O . TYR A 1 130 ? -2.953 -11.979 0.575 1.00 88.81 130 TYR A O 1
ATOM 965 N N . LEU A 1 131 ? -1.086 -11.036 1.393 1.00 89.00 131 LEU A N 1
ATOM 966 C CA . LEU A 1 131 ? -0.418 -12.258 1.825 1.00 89.00 131 LEU A CA 1
ATOM 967 C C . LEU A 1 131 ? -0.044 -12.154 3.306 1.00 89.00 131 LEU A C 1
ATOM 969 O O . LEU A 1 131 ? 0.354 -11.096 3.782 1.00 89.00 131 LEU A O 1
ATOM 973 N N . THR A 1 132 ? -0.142 -13.282 4.015 1.00 91.50 132 THR A N 1
ATOM 974 C CA . THR A 1 132 ? 0.186 -13.414 5.447 1.00 91.50 132 THR A CA 1
ATOM 975 C C . THR A 1 132 ? -0.631 -12.477 6.339 1.00 91.50 132 THR A C 1
ATOM 977 O O . THR A 1 132 ? -0.255 -11.339 6.601 1.00 91.50 132 THR A O 1
ATOM 980 N N . ALA A 1 133 ? -1.771 -12.978 6.816 1.00 92.00 133 ALA A N 1
ATOM 981 C CA . ALA A 1 133 ? -2.662 -12.210 7.675 1.00 92.00 133 ALA A CA 1
ATOM 982 C C . ALA A 1 133 ? -2.053 -11.943 9.064 1.00 92.00 133 ALA A C 1
ATOM 984 O O . ALA A 1 133 ? -1.434 -12.821 9.671 1.00 92.00 133 ALA A O 1
ATOM 985 N N . ILE A 1 134 ? -2.311 -10.746 9.578 1.00 92.25 134 ILE A N 1
ATOM 986 C CA . ILE A 1 134 ? -2.043 -10.278 10.929 1.00 92.25 134 ILE A CA 1
ATOM 987 C C . ILE A 1 134 ? -3.395 -9.962 11.570 1.00 92.25 134 ILE A C 1
ATOM 989 O O . ILE A 1 134 ? -4.246 -9.300 10.973 1.00 92.25 134 ILE A O 1
ATOM 993 N N . ALA A 1 135 ? -3.591 -10.452 12.793 1.00 92.81 135 ALA A N 1
ATOM 994 C CA . ALA A 1 135 ? -4.834 -10.257 13.523 1.00 92.81 135 ALA A CA 1
ATOM 995 C C . ALA A 1 135 ? -5.068 -8.773 13.836 1.00 92.81 135 ALA A C 1
ATOM 997 O O . ALA A 1 135 ? -4.168 -8.096 14.337 1.00 92.81 135 ALA A O 1
ATOM 998 N N . SER A 1 136 ? -6.301 -8.295 13.654 1.00 91.81 136 SER A N 1
ATOM 999 C CA . SER A 1 136 ? -6.691 -6.901 13.939 1.00 91.81 136 SER A CA 1
ATOM 1000 C C . SER A 1 136 ? -6.370 -6.428 15.363 1.00 91.81 136 SER A C 1
ATOM 1002 O O . SER A 1 136 ? -6.103 -5.251 15.587 1.00 91.81 136 SER A O 1
ATOM 1004 N N . SER A 1 137 ? -6.292 -7.346 16.335 1.00 93.25 137 SER A N 1
ATOM 1005 C CA . SER A 1 137 ? -5.864 -7.056 17.713 1.00 93.25 137 SER A CA 1
ATOM 1006 C C . SER A 1 137 ? -4.444 -6.496 17.824 1.00 93.25 137 SER A C 1
ATOM 1008 O O . SER A 1 137 ? -4.076 -5.962 18.872 1.00 93.25 137 SER A O 1
ATOM 1010 N N . ASN A 1 138 ? -3.639 -6.658 16.775 1.00 92.50 138 ASN A N 1
ATOM 1011 C CA . ASN A 1 138 ? -2.303 -6.100 16.699 1.00 92.50 138 ASN A CA 1
ATOM 1012 C C . ASN A 1 138 ? -2.270 -4.689 16.129 1.00 92.50 138 ASN A C 1
ATOM 1014 O O . ASN A 1 138 ? -1.258 -4.030 16.269 1.00 92.50 138 ASN A O 1
ATOM 1018 N N . SER A 1 139 ? -3.352 -4.179 15.561 1.00 91.50 139 SER A N 1
ATOM 1019 C CA . SER A 1 139 ? -3.371 -2.838 14.995 1.00 91.50 139 SER A CA 1
ATOM 1020 C C . SER A 1 139 ? -3.300 -1.753 16.085 1.00 91.50 139 SER A C 1
ATOM 1022 O O . SER A 1 139 ? -4.059 -1.794 17.061 1.00 91.50 139 SER A O 1
ATOM 1024 N N . LYS A 1 140 ? -2.391 -0.779 15.933 1.00 90.69 140 LYS A N 1
ATOM 1025 C CA . LYS A 1 140 ? -2.262 0.382 16.831 1.00 90.69 140 LYS A CA 1
ATOM 1026 C C . LYS A 1 140 ? -2.562 1.702 16.139 1.00 90.69 140 LYS A C 1
ATOM 1028 O O . LYS A 1 140 ? -3.359 2.479 16.670 1.00 90.69 140 LYS A O 1
ATOM 1033 N N . ASN A 1 141 ? -1.915 1.965 15.007 1.00 89.19 141 ASN A N 1
ATOM 1034 C CA . ASN A 1 141 ? -2.048 3.230 14.297 1.00 89.19 141 ASN A CA 1
ATOM 1035 C C . ASN A 1 141 ? -2.224 2.994 12.781 1.00 89.19 141 ASN A C 1
ATOM 1037 O O . ASN A 1 141 ? -1.281 2.591 12.107 1.00 89.19 141 ASN A O 1
ATOM 1041 N N . PRO A 1 142 ? -3.430 3.194 12.221 1.00 90.25 142 PRO A N 1
ATOM 1042 C CA . PRO A 1 142 ? -4.676 3.507 12.915 1.00 90.25 142 PRO A CA 1
ATOM 1043 C C . PRO A 1 142 ? -5.185 2.265 13.659 1.00 90.25 142 PRO A C 1
ATOM 1045 O O . PRO A 1 142 ? -4.676 1.174 13.447 1.00 90.25 142 PRO A O 1
ATOM 1048 N N . ILE A 1 143 ? -6.230 2.395 14.481 1.00 88.69 143 ILE A N 1
ATOM 1049 C CA . ILE A 1 143 ? -6.956 1.214 14.974 1.00 88.69 143 ILE A CA 1
ATOM 1050 C C . ILE A 1 143 ? -7.774 0.638 13.814 1.00 88.69 143 ILE A C 1
ATOM 1052 O O . ILE A 1 143 ? -8.754 1.243 13.369 1.00 88.69 143 ILE A O 1
ATOM 1056 N N . TYR A 1 144 ? -7.379 -0.539 13.344 1.00 89.12 144 TYR A N 1
ATOM 1057 C CA . TYR A 1 144 ? -8.009 -1.272 12.256 1.00 89.12 144 TYR A CA 1
ATOM 1058 C C . TYR A 1 144 ? -8.738 -2.505 12.803 1.00 89.12 144 TYR A C 1
ATOM 1060 O O . TYR A 1 144 ? -8.201 -3.248 13.618 1.00 89.12 144 TYR A O 1
ATOM 1068 N N . ASN A 1 145 ? -9.996 -2.702 12.399 1.00 89.75 145 ASN A N 1
ATOM 1069 C CA . ASN A 1 145 ? -10.886 -3.694 13.027 1.00 89.75 145 ASN A CA 1
ATOM 1070 C C . ASN A 1 145 ? -10.930 -5.050 12.307 1.00 89.75 145 ASN A C 1
ATOM 1072 O O . ASN A 1 145 ? -11.479 -6.007 12.857 1.00 89.75 145 ASN A O 1
ATOM 1076 N N . ASP A 1 146 ? -10.365 -5.130 11.105 1.00 89.19 146 ASP A N 1
ATOM 1077 C CA . ASP A 1 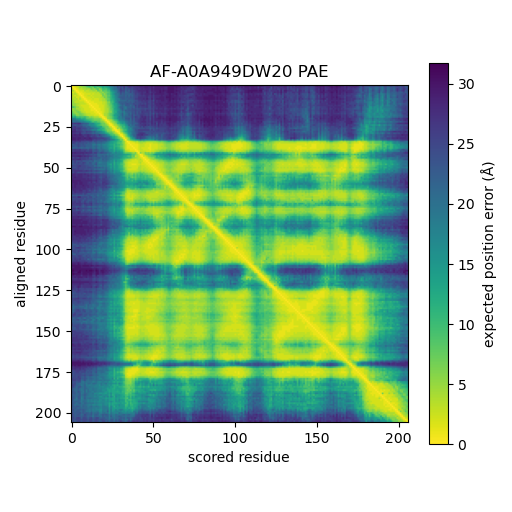146 ? -10.288 -6.345 10.294 1.00 89.19 146 ASP A CA 1
ATOM 1078 C C . ASP A 1 146 ? -8.837 -6.842 10.226 1.00 89.19 146 ASP A C 1
ATOM 1080 O O . ASP A 1 146 ? -7.906 -6.108 10.561 1.00 89.19 146 ASP A O 1
ATOM 1084 N N . ASP A 1 147 ? -8.634 -8.100 9.833 1.00 90.88 147 ASP A N 1
ATOM 1085 C CA . ASP A 1 147 ? -7.281 -8.608 9.609 1.00 90.88 147 ASP A CA 1
ATOM 1086 C C . ASP A 1 147 ? -6.592 -7.795 8.503 1.00 90.88 147 ASP A C 1
ATOM 1088 O O . ASP A 1 147 ? -7.213 -7.355 7.530 1.00 90.88 147 ASP A O 1
ATOM 1092 N N . TYR A 1 148 ? -5.294 -7.595 8.673 1.00 92.31 148 TYR A N 1
ATOM 1093 C CA . TYR A 1 148 ? -4.422 -6.902 7.729 1.00 92.31 148 TYR A CA 1
ATOM 1094 C C . TYR A 1 148 ? -3.234 -7.803 7.389 1.00 92.31 148 TYR A C 1
ATOM 1096 O O . TYR A 1 148 ? -3.246 -8.974 7.755 1.00 92.31 148 TYR A O 1
ATOM 1104 N N . TYR A 1 149 ? -2.251 -7.339 6.619 1.00 93.25 149 TYR A N 1
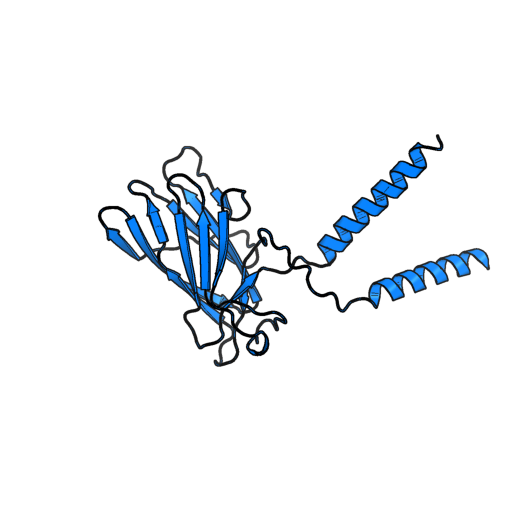ATOM 1105 C CA . TYR A 1 149 ? -1.319 -8.247 5.944 1.00 93.25 149 TYR A CA 1
ATOM 1106 C C . TYR A 1 149 ? 0.121 -7.755 5.980 1.00 93.25 149 TYR A C 1
ATOM 1108 O O . TYR A 1 149 ? 0.381 -6.603 5.653 1.00 93.25 149 TYR A O 1
ATOM 1116 N N . SER A 1 150 ? 1.070 -8.630 6.314 1.00 92.31 150 SER A N 1
ATOM 1117 C CA . SER A 1 150 ? 2.498 -8.267 6.341 1.00 92.31 150 SER A CA 1
ATOM 1118 C C . SER A 1 150 ? 3.108 -8.155 4.943 1.00 92.31 150 SER A C 1
ATOM 1120 O O . SER A 1 150 ? 4.213 -7.638 4.780 1.00 92.31 150 SER A O 1
ATOM 1122 N N . THR A 1 151 ? 2.442 -8.718 3.931 1.00 90.81 151 THR A N 1
ATOM 1123 C CA . THR A 1 151 ? 2.982 -8.810 2.577 1.00 90.81 151 THR A CA 1
ATOM 1124 C C . THR A 1 151 ? 1.914 -8.509 1.534 1.00 90.81 151 THR A C 1
ATOM 1126 O O . THR A 1 151 ? 0.780 -8.978 1.626 1.00 90.81 151 THR A O 1
ATOM 1129 N N . ILE A 1 152 ? 2.284 -7.749 0.507 1.00 89.00 152 ILE A N 1
ATOM 1130 C CA . ILE A 1 152 ? 1.446 -7.472 -0.657 1.00 89.00 152 ILE A CA 1
ATOM 1131 C C . ILE A 1 152 ? 2.239 -7.763 -1.927 1.00 89.00 152 ILE A C 1
ATOM 1133 O O . ILE A 1 152 ? 3.322 -7.225 -2.109 1.00 89.00 152 ILE A O 1
ATOM 1137 N N . LEU A 1 153 ? 1.659 -8.533 -2.844 1.00 87.81 153 LEU A N 1
ATOM 1138 C CA . LEU A 1 153 ? 2.153 -8.662 -4.215 1.00 87.81 153 LEU A CA 1
ATOM 1139 C C . LEU A 1 153 ? 1.379 -7.697 -5.120 1.00 87.81 153 LEU A C 1
ATOM 1141 O O . LEU A 1 153 ? 0.158 -7.825 -5.262 1.00 87.81 153 LEU A O 1
ATOM 1145 N N . LEU A 1 154 ? 2.087 -6.772 -5.766 1.00 84.12 154 LEU A N 1
ATOM 1146 C CA . LEU A 1 154 ? 1.559 -5.921 -6.832 1.00 84.12 154 LEU A CA 1
ATOM 1147 C C . LEU A 1 154 ? 2.059 -6.425 -8.183 1.00 84.12 154 LEU A C 1
ATOM 1149 O O . LEU A 1 154 ? 3.252 -6.638 -8.387 1.00 84.12 154 LEU A O 1
ATOM 1153 N N . GLY A 1 155 ? 1.146 -6.601 -9.130 1.00 80.38 155 GLY A N 1
ATOM 1154 C CA . GLY A 1 155 ? 1.470 -7.002 -10.494 1.00 80.38 155 GLY A CA 1
ATOM 1155 C C . GLY A 1 155 ? 0.793 -6.105 -11.515 1.00 80.38 155 GLY A C 1
ATOM 1156 O O . GLY A 1 155 ? -0.380 -5.795 -11.355 1.00 80.38 155 GLY A O 1
ATOM 1157 N N . TRP A 1 156 ? 1.505 -5.742 -12.579 1.00 77.62 156 TRP A N 1
ATOM 1158 C CA . TRP A 1 156 ? 0.954 -5.094 -13.765 1.00 77.62 156 TRP A CA 1
ATOM 1159 C C . TRP A 1 156 ? 0.974 -6.061 -14.948 1.00 77.62 156 TRP A C 1
ATOM 1161 O O . TRP A 1 156 ? 2.029 -6.550 -15.365 1.00 77.62 156 TRP A O 1
ATOM 1171 N N . ASN A 1 157 ? -0.201 -6.311 -15.514 1.00 75.38 157 ASN A N 1
ATOM 1172 C CA . ASN A 1 157 ? -0.424 -7.101 -16.716 1.00 75.38 157 ASN A CA 1
ATOM 1173 C C . ASN A 1 157 ? -0.213 -6.257 -17.982 1.00 75.38 157 ASN A C 1
ATOM 1175 O O . ASN A 1 157 ? -1.091 -6.120 -18.831 1.00 75.38 157 ASN A O 1
ATOM 1179 N N . VAL A 1 158 ? 0.970 -5.667 -18.085 1.00 70.81 158 VAL A N 1
ATOM 1180 C CA . VAL A 1 158 ? 1.441 -4.953 -19.275 1.00 70.81 158 VAL A CA 1
ATOM 1181 C C . VAL A 1 158 ? 2.506 -5.802 -19.968 1.00 70.81 158 VAL A C 1
ATOM 1183 O O . VAL A 1 158 ? 2.889 -6.850 -19.457 1.00 70.81 158 VAL A O 1
ATOM 1186 N N . SER A 1 159 ? 2.963 -5.414 -21.158 1.00 69.62 159 SER A N 1
ATOM 1187 C CA . SER A 1 159 ? 4.028 -6.142 -21.859 1.00 69.62 159 SER A CA 1
ATOM 1188 C C . SER A 1 159 ? 5.310 -5.305 -21.898 1.00 69.62 159 SER A C 1
ATOM 1190 O O . SER A 1 159 ? 5.306 -4.258 -22.549 1.00 69.62 159 SER A O 1
ATOM 1192 N N . PRO A 1 160 ? 6.418 -5.766 -21.288 1.00 68.56 160 PRO A N 1
ATOM 1193 C CA . PRO A 1 160 ? 6.523 -6.981 -20.471 1.00 68.56 160 PRO A CA 1
ATOM 1194 C C . PRO A 1 160 ? 5.822 -6.834 -19.117 1.00 68.56 160 PRO A C 1
ATOM 1196 O O . PRO A 1 160 ? 5.645 -5.720 -18.641 1.00 68.56 160 PRO A O 1
ATOM 1199 N N . ALA A 1 161 ? 5.425 -7.955 -18.511 1.00 71.38 161 ALA A N 1
ATOM 1200 C CA . ALA A 1 161 ? 4.741 -7.933 -17.221 1.00 71.38 161 ALA A CA 1
ATOM 1201 C C . ALA A 1 161 ? 5.697 -7.488 -16.113 1.00 71.38 161 ALA A C 1
ATOM 1203 O O . ALA A 1 161 ? 6.882 -7.829 -16.137 1.00 71.38 161 ALA A O 1
ATOM 1204 N N . PHE A 1 162 ? 5.157 -6.774 -15.129 1.00 74.75 162 PHE A N 1
ATOM 1205 C CA . PHE A 1 162 ? 5.914 -6.275 -13.985 1.00 74.75 162 PHE A CA 1
ATOM 1206 C C . PHE A 1 162 ? 5.287 -6.770 -12.696 1.00 74.75 162 PHE A C 1
ATOM 1208 O O . PHE A 1 162 ? 4.063 -6.826 -12.583 1.00 74.75 162 PHE A O 1
ATOM 1215 N N . LYS A 1 163 ? 6.120 -7.137 -11.728 1.00 79.88 163 LYS A N 1
ATOM 1216 C CA . LYS A 1 163 ? 5.687 -7.538 -10.390 1.00 79.88 163 LYS A CA 1
ATOM 1217 C C . LYS A 1 163 ? 6.636 -6.966 -9.355 1.00 79.88 163 LYS A C 1
ATOM 1219 O O . LYS A 1 163 ? 7.807 -6.752 -9.665 1.00 79.88 163 LYS A O 1
ATOM 1224 N N . LEU A 1 164 ? 6.108 -6.714 -8.169 1.00 82.81 164 LEU A N 1
ATOM 1225 C CA . LEU A 1 164 ? 6.872 -6.331 -6.996 1.00 82.81 164 LEU A CA 1
ATOM 1226 C C . LEU A 1 164 ? 6.167 -6.822 -5.734 1.00 82.81 164 LEU A C 1
ATOM 1228 O O . LEU A 1 164 ? 4.936 -6.915 -5.703 1.00 82.81 164 LEU A O 1
ATOM 1232 N N . ASP A 1 165 ? 6.960 -7.078 -4.707 1.00 88.06 165 ASP A N 1
ATOM 1233 C CA . ASP A 1 165 ? 6.493 -7.448 -3.380 1.00 88.06 165 ASP A CA 1
ATOM 1234 C C . ASP A 1 165 ? 6.734 -6.281 -2.424 1.00 88.06 165 ASP A C 1
ATOM 1236 O O . ASP A 1 165 ? 7.821 -5.709 -2.411 1.00 88.06 165 ASP A O 1
ATOM 1240 N N . LEU A 1 166 ? 5.734 -5.929 -1.621 1.00 89.06 166 LEU A N 1
ATOM 1241 C CA . LEU A 1 166 ? 5.888 -5.086 -0.439 1.00 89.06 166 LEU A CA 1
ATOM 1242 C C . LEU A 1 166 ? 5.905 -6.012 0.764 1.00 89.06 166 LEU A C 1
ATOM 1244 O O . LEU A 1 166 ? 4.944 -6.751 0.987 1.00 89.06 166 LEU A O 1
ATOM 1248 N N . VAL A 1 167 ? 6.968 -5.950 1.553 1.00 91.44 167 VAL A N 1
ATOM 1249 C CA . VAL A 1 167 ? 7.127 -6.754 2.763 1.00 91.44 167 VAL A CA 1
ATOM 1250 C C . VAL A 1 167 ? 7.374 -5.808 3.928 1.00 91.44 167 VAL A C 1
ATOM 1252 O O . VAL A 1 167 ? 8.365 -5.082 3.916 1.00 91.44 167 VAL A O 1
ATOM 1255 N N . ALA A 1 168 ? 6.490 -5.812 4.927 1.00 89.50 168 ALA A N 1
ATOM 1256 C CA . ALA A 1 168 ? 6.711 -5.066 6.163 1.00 89.50 168 ALA A CA 1
ATOM 1257 C C . ALA A 1 168 ? 7.995 -5.583 6.834 1.00 89.50 168 ALA A C 1
ATOM 1259 O O . ALA A 1 168 ? 8.141 -6.787 7.070 1.00 89.50 168 ALA A O 1
ATOM 1260 N N . SER A 1 169 ? 8.956 -4.690 7.073 1.00 77.62 169 SER A N 1
ATOM 1261 C CA . SER A 1 169 ? 10.317 -5.053 7.488 1.00 77.62 169 SER A CA 1
ATOM 1262 C C . SER A 1 169 ? 10.486 -5.122 9.007 1.00 77.62 169 SER A C 1
ATOM 1264 O O . SER A 1 169 ? 11.487 -5.653 9.497 1.00 77.62 169 SER A O 1
ATOM 1266 N N . ASN A 1 170 ? 9.495 -4.634 9.758 1.00 64.88 170 ASN A N 1
ATOM 1267 C CA . ASN A 1 170 ? 9.626 -4.340 11.176 1.00 64.88 170 ASN A CA 1
ATOM 1268 C C . ASN A 1 170 ? 8.670 -5.180 12.025 1.00 64.88 170 ASN A C 1
ATOM 1270 O O . ASN A 1 170 ? 7.511 -5.388 11.683 1.00 64.88 170 ASN A O 1
ATOM 1274 N N . THR A 1 171 ? 9.203 -5.691 13.136 1.00 57.91 171 THR A N 1
ATOM 1275 C CA . THR A 1 171 ? 8.471 -6.022 14.372 1.00 57.91 171 THR A CA 1
ATOM 1276 C C . THR A 1 171 ? 7.046 -6.566 14.216 1.00 57.91 171 THR A C 1
ATOM 1278 O O . THR A 1 171 ? 6.080 -5.875 14.477 1.00 57.91 171 THR A O 1
ATOM 1281 N N . ALA A 1 172 ? 6.959 -7.857 13.858 1.00 67.44 172 ALA A N 1
ATOM 1282 C CA . ALA A 1 172 ? 5.884 -8.857 14.051 1.00 67.44 172 ALA A CA 1
ATOM 1283 C C . ALA A 1 172 ? 4.410 -8.519 13.723 1.00 67.44 172 ALA A C 1
ATOM 1285 O O . ALA A 1 172 ? 3.592 -9.440 13.671 1.00 67.44 172 ALA A O 1
ATOM 1286 N N . SER A 1 173 ? 4.065 -7.261 13.495 1.00 88.62 173 SER A N 1
ATOM 1287 C CA . SER A 1 173 ? 2.697 -6.773 13.490 1.00 88.62 173 SER A CA 1
ATOM 1288 C C . SER A 1 173 ? 2.503 -5.557 12.595 1.00 88.62 173 SER A C 1
ATOM 1290 O O . SER A 1 173 ? 1.368 -5.113 12.496 1.00 88.62 173 SER A O 1
ATOM 1292 N N . ASP A 1 174 ? 3.524 -5.003 11.952 1.00 92.94 174 ASP A N 1
ATOM 1293 C CA . ASP A 1 174 ? 3.299 -3.979 10.933 1.00 92.94 174 ASP A CA 1
ATOM 1294 C C . ASP A 1 174 ? 2.731 -4.612 9.670 1.00 92.94 174 ASP A C 1
ATOM 1296 O O . ASP A 1 174 ? 3.023 -5.766 9.332 1.00 92.94 174 ASP A O 1
ATOM 1300 N N . GLY A 1 175 ? 1.915 -3.861 8.944 1.00 93.19 175 GLY A N 1
ATOM 1301 C CA . GLY A 1 175 ? 1.406 -4.359 7.686 1.00 93.19 175 GLY A CA 1
ATOM 1302 C C . GLY A 1 175 ? 0.512 -3.388 6.954 1.00 93.19 175 GLY A C 1
ATOM 1303 O O . GLY A 1 175 ? 0.590 -2.171 7.092 1.00 93.19 175 GLY A O 1
ATOM 1304 N N . PHE A 1 176 ? -0.338 -3.974 6.128 1.00 91.62 176 PHE A N 1
ATOM 1305 C CA . PHE A 1 176 ? -1.078 -3.263 5.116 1.00 91.62 176 PHE A CA 1
ATOM 1306 C C . PHE A 1 176 ? -2.504 -3.777 5.011 1.00 91.62 176 PHE A C 1
ATOM 1308 O O . PHE A 1 176 ? -2.766 -4.975 5.143 1.00 91.62 176 PHE A O 1
ATOM 1315 N N . ALA A 1 177 ? -3.424 -2.886 4.678 1.00 90.62 177 ALA A N 1
ATOM 1316 C CA . ALA A 1 177 ? -4.810 -3.233 4.415 1.00 90.62 177 ALA A CA 1
ATOM 1317 C C . ALA A 1 177 ? -5.326 -2.548 3.144 1.00 90.62 177 ALA A C 1
ATOM 1319 O O . ALA A 1 177 ? -4.768 -1.543 2.698 1.00 90.62 177 ALA A O 1
ATOM 1320 N N . PRO A 1 178 ? -6.399 -3.064 2.526 1.00 87.44 178 PRO A N 1
ATOM 1321 C CA . PRO A 1 178 ? -7.138 -2.292 1.536 1.00 87.44 178 PRO A CA 1
ATOM 1322 C C . PRO A 1 178 ? -7.748 -1.048 2.186 1.00 87.44 178 PRO A C 1
ATOM 1324 O O . PRO A 1 178 ? -8.340 -1.138 3.261 1.00 87.44 178 PRO A O 1
ATOM 1327 N N . VAL A 1 179 ? -7.653 0.110 1.524 1.00 81.12 179 VAL A N 1
ATOM 1328 C CA . VAL A 1 179 ? -8.320 1.327 2.009 1.00 81.12 179 VAL A CA 1
ATOM 1329 C C . VAL A 1 179 ? -9.846 1.133 1.989 1.00 81.12 179 VAL A C 1
ATOM 1331 O O . VAL A 1 179 ? -10.413 0.857 0.924 1.00 81.12 179 VAL A O 1
ATOM 1334 N N . PRO A 1 180 ? -10.544 1.304 3.131 1.00 68.81 180 PRO A N 1
ATOM 1335 C CA . PRO A 1 180 ? -12.001 1.257 3.172 1.00 68.81 180 PRO A CA 1
ATOM 1336 C C . PRO A 1 180 ? -12.626 2.365 2.317 1.00 68.81 180 PRO A C 1
ATOM 1338 O O . PRO A 1 180 ? -12.220 3.524 2.395 1.00 68.81 180 PRO A O 1
ATOM 1341 N N . ILE A 1 181 ? -13.671 2.047 1.545 1.00 64.38 181 ILE A N 1
ATOM 1342 C CA . ILE A 1 181 ? -14.426 3.083 0.826 1.00 64.38 181 ILE A CA 1
ATOM 1343 C C . ILE A 1 181 ? -15.147 3.960 1.856 1.00 64.38 181 ILE A C 1
ATOM 1345 O O . ILE A 1 181 ? -15.941 3.434 2.645 1.00 64.38 181 ILE A O 1
ATOM 1349 N N . PRO A 1 182 ? -14.951 5.292 1.842 1.00 63.03 182 PRO A N 1
ATOM 1350 C CA . PRO A 1 182 ? -15.636 6.166 2.778 1.00 63.03 182 PRO A CA 1
ATOM 1351 C C . PRO A 1 182 ? -17.155 6.026 2.650 1.00 63.03 182 PRO A C 1
ATOM 1353 O O . PRO A 1 182 ? -17.715 6.105 1.552 1.00 63.03 182 PRO A O 1
ATOM 1356 N N . ALA A 1 183 ? -17.850 5.896 3.782 1.00 61.25 183 ALA A N 1
ATOM 1357 C CA . ALA A 1 183 ? -19.312 5.807 3.816 1.00 61.25 183 ALA A CA 1
ATOM 1358 C C . ALA A 1 183 ? -19.998 7.008 3.133 1.00 61.25 183 ALA A C 1
ATOM 1360 O O . ALA A 1 183 ? -21.101 6.881 2.604 1.00 61.25 183 ALA A O 1
ATOM 1361 N N . SER A 1 184 ? -19.331 8.165 3.077 1.00 61.41 184 SER A N 1
ATOM 1362 C CA . SER A 1 184 ? -19.784 9.351 2.345 1.00 61.41 184 SER A CA 1
ATOM 1363 C C . SER A 1 184 ? -19.896 9.121 0.835 1.00 61.41 184 SER A C 1
ATOM 1365 O O . SER A 1 184 ? -20.845 9.610 0.223 1.00 61.41 184 SER A O 1
ATOM 1367 N N . VAL A 1 185 ? -18.989 8.347 0.232 1.00 67.69 185 VAL A N 1
ATOM 1368 C CA . VAL A 1 185 ? -19.028 7.996 -1.198 1.00 67.69 185 VAL A CA 1
ATOM 1369 C C . VAL A 1 185 ? -20.203 7.061 -1.477 1.00 67.69 185 VAL A C 1
ATOM 1371 O O . VAL A 1 185 ? -20.946 7.266 -2.438 1.00 67.69 185 VAL A O 1
ATOM 1374 N N . LEU A 1 186 ? -20.441 6.088 -0.595 1.00 69.56 186 LEU A N 1
ATOM 1375 C CA . LEU A 1 186 ? -21.598 5.191 -0.679 1.00 69.56 186 LEU A CA 1
ATOM 1376 C C . LEU A 1 186 ? -22.923 5.946 -0.483 1.00 69.56 186 LEU A C 1
ATOM 1378 O O . LEU A 1 186 ? -23.895 5.720 -1.212 1.00 69.56 186 LEU A O 1
ATOM 1382 N N . LEU A 1 187 ? -22.966 6.884 0.466 1.00 77.00 187 LEU A N 1
ATOM 1383 C CA . LEU A 1 187 ? -24.128 7.734 0.711 1.00 77.00 187 LEU A CA 1
ATOM 1384 C C . LEU A 1 187 ? -24.403 8.669 -0.472 1.00 77.00 187 LEU A C 1
ATOM 1386 O O . LEU A 1 187 ? -25.551 8.825 -0.879 1.00 77.00 187 LEU A O 1
ATOM 1390 N N . LEU A 1 188 ? -23.365 9.264 -1.059 1.00 77.75 188 LEU A N 1
ATOM 1391 C CA . LEU A 1 188 ? -23.502 10.101 -2.247 1.00 77.75 188 LEU A CA 1
ATOM 1392 C C . LEU A 1 188 ? -24.012 9.281 -3.437 1.00 77.75 188 LEU A C 1
ATOM 1394 O O . LEU A 1 188 ? -24.970 9.690 -4.094 1.00 77.75 188 LEU A O 1
ATOM 1398 N N . GLY A 1 189 ? -23.427 8.106 -3.684 1.00 73.06 189 GLY A N 1
ATOM 1399 C CA . GLY A 1 189 ? -23.852 7.206 -4.757 1.00 73.06 189 GLY A CA 1
ATOM 1400 C C . GLY A 1 189 ? -25.313 6.774 -4.610 1.00 73.06 189 GLY A C 1
ATOM 1401 O O . GLY A 1 189 ? -26.101 6.890 -5.552 1.00 73.06 189 GLY A O 1
ATOM 1402 N N . SER A 1 190 ? -25.713 6.353 -3.410 1.00 78.81 190 SER A N 1
ATOM 1403 C CA . SER A 1 190 ? -27.107 5.986 -3.121 1.00 78.81 190 SER A CA 1
ATOM 1404 C C . SER A 1 190 ? -28.061 7.188 -3.174 1.00 78.81 190 SER A C 1
ATOM 1406 O O . SER A 1 190 ? -29.169 7.070 -3.703 1.00 78.81 190 SER A O 1
ATOM 1408 N N . GLY A 1 191 ? -27.623 8.367 -2.727 1.00 78.56 191 GLY A N 1
ATOM 1409 C CA . GLY A 1 191 ? -28.376 9.617 -2.820 1.00 78.56 191 GLY A CA 1
ATOM 1410 C C . GLY A 1 191 ? -28.665 10.032 -4.265 1.00 78.56 191 GLY A C 1
ATOM 1411 O O . GLY A 1 191 ? -29.801 10.382 -4.593 1.00 78.56 191 GLY A O 1
ATOM 1412 N N . ILE A 1 192 ? -27.675 9.922 -5.158 1.00 82.75 192 ILE A N 1
ATOM 1413 C CA . ILE A 1 192 ? -27.838 10.206 -6.593 1.00 82.75 192 ILE A CA 1
ATOM 1414 C C . ILE A 1 192 ? -28.842 9.236 -7.228 1.00 82.75 192 ILE A C 1
ATOM 1416 O O . ILE A 1 192 ? -29.734 9.670 -7.962 1.00 82.75 192 ILE A O 1
ATOM 1420 N N . LEU A 1 193 ? -28.762 7.938 -6.915 1.00 77.88 193 LEU A N 1
ATOM 1421 C CA . LEU A 1 193 ? -29.730 6.947 -7.400 1.00 77.88 193 LEU A CA 1
ATOM 1422 C C . LEU A 1 193 ? -31.157 7.257 -6.923 1.00 77.88 193 LEU A C 1
ATOM 1424 O O . LEU A 1 193 ? -32.102 7.177 -7.714 1.00 77.88 193 LEU A O 1
ATOM 1428 N N . GLY A 1 194 ? -31.314 7.681 -5.667 1.00 79.50 194 GLY A N 1
ATOM 1429 C CA . GLY A 1 194 ? -32.596 8.129 -5.121 1.00 79.50 194 GLY A CA 1
ATOM 1430 C C . GLY A 1 194 ? -33.172 9.334 -5.872 1.00 79.50 194 GLY A C 1
ATOM 1431 O O . GLY A 1 194 ? -34.347 9.331 -6.250 1.00 79.50 194 GLY A O 1
ATOM 1432 N N . LEU A 1 195 ? -32.346 10.341 -6.170 1.00 82.06 195 LEU A N 1
ATOM 1433 C CA . LEU A 1 195 ? -32.763 11.522 -6.935 1.00 82.06 195 LEU A CA 1
ATOM 1434 C C . LEU A 1 195 ? -33.175 11.173 -8.375 1.00 82.06 195 LEU A C 1
ATOM 1436 O O . LEU A 1 195 ? -34.180 11.694 -8.865 1.00 82.06 195 LEU A O 1
ATOM 1440 N N . ILE A 1 196 ? -32.459 10.258 -9.040 1.00 79.69 196 ILE A N 1
ATOM 1441 C CA . ILE A 1 196 ? -32.816 9.772 -10.385 1.00 79.69 196 ILE A CA 1
ATOM 1442 C C . ILE A 1 196 ? -34.167 9.047 -10.363 1.00 79.69 196 ILE A C 1
ATOM 1444 O O . ILE A 1 196 ? -34.996 9.265 -11.253 1.00 79.69 196 ILE A O 1
ATOM 1448 N N . ALA A 1 197 ? -34.414 8.208 -9.354 1.00 76.81 197 ALA A N 1
ATOM 1449 C CA . ALA A 1 197 ? -35.685 7.504 -9.208 1.00 76.81 197 ALA A CA 1
ATOM 1450 C C . ALA A 1 197 ? -36.859 8.488 -9.054 1.00 76.81 197 ALA A C 1
ATOM 1452 O O . ALA A 1 197 ? -37.855 8.372 -9.771 1.00 76.81 197 ALA A O 1
ATOM 1453 N N . ILE A 1 198 ? -36.711 9.514 -8.209 1.00 78.94 198 ILE A N 1
ATOM 1454 C CA . ILE A 1 198 ? -37.722 10.568 -8.018 1.00 78.94 198 ILE A CA 1
ATOM 1455 C C . ILE A 1 198 ? -37.935 11.376 -9.310 1.00 78.94 198 ILE A C 1
ATOM 1457 O O . ILE A 1 198 ? -39.073 11.667 -9.689 1.00 78.94 198 ILE A O 1
ATOM 1461 N N . GLY A 1 199 ? -36.857 11.705 -10.026 1.00 71.56 199 GLY A N 1
ATOM 1462 C CA . GLY A 1 199 ? -36.921 12.433 -11.296 1.00 71.56 199 GLY A CA 1
ATOM 1463 C C . GLY A 1 199 ? -37.661 11.673 -12.403 1.00 71.56 199 GLY A C 1
ATOM 1464 O O . GLY A 1 199 ? -38.379 12.285 -13.193 1.00 71.56 199 GLY A O 1
ATOM 1465 N N . ARG A 1 200 ? -37.544 10.339 -12.445 1.00 69.38 200 ARG A N 1
ATOM 1466 C CA . ARG A 1 200 ? -38.258 9.494 -13.421 1.00 69.38 200 ARG A CA 1
ATOM 1467 C C . ARG A 1 200 ? -39.754 9.378 -13.140 1.00 69.38 200 ARG A C 1
ATOM 1469 O O . ARG A 1 200 ? -40.521 9.310 -14.096 1.00 69.38 200 ARG A O 1
ATOM 1476 N N . VAL A 1 201 ? -40.176 9.394 -11.874 1.00 66.50 201 VAL A N 1
ATOM 1477 C CA . VAL A 1 201 ? -41.607 9.370 -11.513 1.00 66.50 201 VAL A CA 1
ATOM 1478 C C . VAL A 1 201 ? -42.311 10.629 -12.026 1.00 66.50 201 VAL A C 1
ATOM 1480 O O . VAL A 1 201 ? -43.345 10.527 -12.673 1.00 66.50 201 VAL A O 1
ATOM 1483 N N . ARG A 1 202 ? -41.691 11.807 -11.876 1.00 57.16 202 ARG A N 1
ATOM 1484 C CA . ARG A 1 202 ? -42.266 13.078 -12.358 1.00 57.16 202 ARG A CA 1
ATOM 14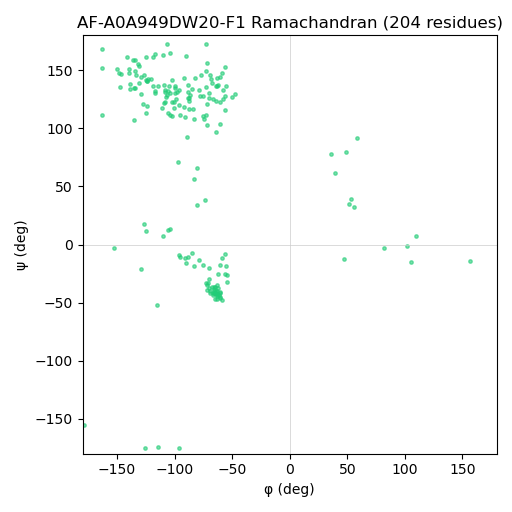85 C C . ARG A 1 202 ? -42.478 13.161 -13.869 1.00 57.16 202 ARG A C 1
ATOM 1487 O O . ARG A 1 202 ? -43.323 13.927 -14.305 1.00 57.16 202 ARG A O 1
ATOM 1494 N N . LYS A 1 203 ? -41.718 12.403 -14.663 1.00 55.00 203 LYS A N 1
ATOM 1495 C CA . LYS A 1 203 ? -41.806 12.425 -16.131 1.00 55.00 203 LYS A CA 1
ATOM 1496 C C . LYS A 1 203 ? -42.895 11.502 -16.692 1.00 55.00 203 LYS A C 1
ATOM 1498 O O . LYS A 1 203 ? -43.110 11.503 -17.897 1.00 55.00 203 LYS A O 1
ATOM 1503 N N . ARG A 1 204 ? -43.530 10.681 -15.848 1.00 53.31 204 ARG A N 1
ATOM 1504 C CA . ARG A 1 204 ? -44.670 9.830 -16.231 1.00 53.31 204 ARG A CA 1
ATOM 1505 C C . ARG A 1 204 ? -46.026 10.513 -16.049 1.00 53.31 204 ARG A C 1
ATOM 1507 O O . ARG A 1 204 ? -46.991 10.043 -16.637 1.00 53.31 204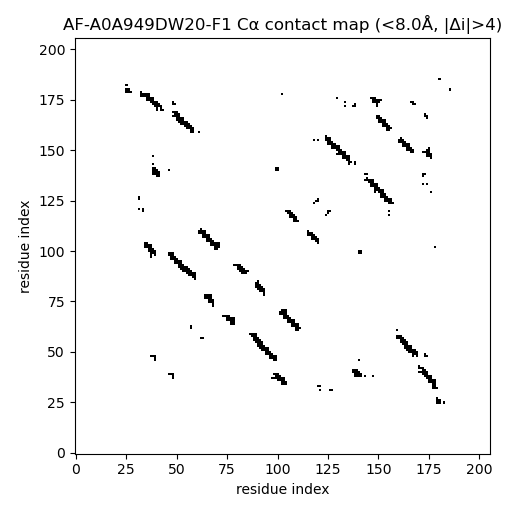 ARG A O 1
ATOM 1514 N N . ASP A 1 205 ? -46.067 11.611 -15.297 1.00 53.41 205 ASP A N 1
ATOM 1515 C CA . ASP A 1 205 ? -47.296 12.342 -14.967 1.00 53.41 205 ASP A CA 1
ATOM 1516 C C . ASP A 1 205 ? -47.463 13.645 -15.784 1.00 53.41 205 ASP A C 1
ATOM 1518 O O . ASP A 1 205 ? -48.303 14.483 -15.454 1.00 53.41 205 ASP A O 1
ATOM 1522 N N . SER A 1 206 ? -46.664 13.825 -16.845 1.00 52.41 206 SER A N 1
ATOM 1523 C CA . SER A 1 206 ? -46.734 14.924 -17.826 1.00 52.41 206 SER A CA 1
ATOM 1524 C C . SER A 1 206 ? -46.887 14.378 -19.235 1.00 52.41 206 SER A C 1
ATOM 1526 O O . SER A 1 206 ? -47.716 14.921 -19.992 1.00 52.41 206 SER A O 1
#

Secondary structure (DSSP, 8-state):
-HHHHHHHHHHHHHHHHHHH---------SS--SSEEEEEEBTBS--EEEEEEEEEEEETT-EEEEEEEETT-S--EEPP-EEEE-SSEEEEEEEEEEETTPEEEEEEEEESSTT--EEESSSTTEEEEEEEEE-GGGEEES---S-EEEEEEEEE-SSS-EEEEEEE-STTT-EEEEPPPPHHHHHHHHHHHHHHHHHHHHTT--